Protein AF-A0A263BV05-F1 (afdb_monomer_lite)

Organism: NCBI:txid2670334

Secondary structure (DSSP, 8-state):
--SSHHHHHHHHHHHHHHHHHHHHHHHHHHHHSSPPSTT---TTTHHHHHHHHHHT-SEEEEEEEE-SSSEEEEEEEEEE-SSEEEEEEEEEETTS---TT--HHHHHTTEEEEETTEEE---EE--PPP-BTTTEEEEEEEEEGGGTGGG----SEEEEEEEEESGGG--SEEEEEEEEEPPPPEEEEEEEEEEETTEEEEEEEEEE-SSEEEEEESS-----SEEEEETTEEEEPP----TT-SEEEEE---TTS--EEEETTEEEEE------------

pLDDT: mean 75.14, std 18.58, range [28.98, 95.81]

Radius of gyration: 23.42 Å; chains: 1; bounding box: 95×36×55 Å

Sequence (282 aa):
MTKNKKVKIGISIAIISLIVLSSVFIASAFVLNRPAMSSISFKGYDDGIKLADRNGNYTSLNINKQLNADFSLELNNVYLGIKRIIISYTLTSKGGKIPSDYKNEEISNKCSISIDGKKYDIVDVTLASNVIEGGTLEGALLLDESNYGTDFVLSENSVFNVSFNNLLNINKDIDFEFQVDMPNISKDQINFDFKYKNKKYTIKSIELDSITTTLNFSKAVNIKDMKIVQNNETYDAITVSNKGQHYISFPAVQRGIPFTIYIGNEKLHTSTHERIYAHTFD

Structure (mmCIF, N/CA/C/O backbone):
data_AF-A0A263BV05-F1
#
_entry.id   AF-A0A263BV05-F1
#
loop_
_atom_site.group_PDB
_atom_site.id
_atom_site.type_symbol
_atom_site.label_atom_id
_atom_site.label_alt_id
_atom_site.label_comp_id
_atom_site.label_asym_id
_atom_site.label_entity_id
_atom_site.label_seq_id
_atom_site.pdbx_PDB_ins_code
_atom_site.Cartn_x
_atom_site.Cartn_y
_atom_site.Cartn_z
_atom_site.occupancy
_atom_site.B_iso_or_equiv
_atom_site.auth_seq_id
_atom_site.auth_comp_id
_atom_site.auth_asym_id
_atom_site.auth_atom_id
_atom_site.pdbx_PDB_model_num
ATOM 1 N N . MET A 1 1 ? 69.336 12.719 0.862 1.00 47.28 1 MET A N 1
ATOM 2 C CA . MET A 1 1 ? 68.190 12.288 0.025 1.00 47.28 1 MET A CA 1
ATOM 3 C C . MET A 1 1 ? 66.941 12.088 0.893 1.00 47.28 1 MET A C 1
ATOM 5 O O . MET A 1 1 ? 66.740 10.972 1.327 1.00 47.28 1 MET A O 1
ATOM 9 N N . THR A 1 2 ? 66.103 13.099 1.180 1.00 50.75 2 THR A N 1
ATOM 10 C CA . THR A 1 2 ? 64.823 12.864 1.922 1.00 50.75 2 THR A CA 1
ATOM 11 C C . THR A 1 2 ? 63.791 14.014 1.869 1.00 50.75 2 THR A C 1
ATOM 13 O O . THR A 1 2 ? 62.910 14.075 2.718 1.00 50.75 2 THR A O 1
ATOM 16 N N . LYS A 1 3 ? 63.814 14.930 0.883 1.00 48.59 3 LYS A N 1
ATOM 17 C CA . LYS A 1 3 ? 62.817 16.034 0.822 1.00 48.59 3 LYS A CA 1
ATOM 18 C C . LYS A 1 3 ? 61.672 15.868 -0.194 1.00 48.59 3 LYS A C 1
ATOM 20 O O . LYS A 1 3 ? 60.622 16.461 0.005 1.00 48.59 3 LYS A O 1
ATOM 25 N N . ASN A 1 4 ? 61.778 14.973 -1.183 1.00 50.12 4 ASN A N 1
ATOM 26 C CA . ASN A 1 4 ? 60.759 14.846 -2.247 1.00 50.12 4 ASN A CA 1
ATOM 27 C C . ASN A 1 4 ? 59.640 13.815 -1.993 1.00 50.12 4 ASN A C 1
ATOM 29 O O . ASN A 1 4 ? 58.714 13.713 -2.794 1.00 50.12 4 ASN A O 1
ATOM 33 N N . LYS A 1 5 ? 59.684 13.050 -0.891 1.00 47.41 5 LYS A N 1
ATOM 34 C CA . LYS A 1 5 ? 58.680 12.000 -0.610 1.00 47.41 5 LYS A CA 1
ATOM 35 C C . LYS A 1 5 ? 57.425 12.511 0.116 1.00 47.41 5 LYS A C 1
ATOM 37 O O . LYS A 1 5 ? 56.368 11.916 -0.038 1.00 47.41 5 LYS A O 1
ATOM 42 N N . LYS A 1 6 ? 57.512 13.624 0.860 1.00 45.34 6 LYS A N 1
ATOM 43 C CA . LYS A 1 6 ? 56.378 14.153 1.649 1.00 45.34 6 LYS A CA 1
ATOM 44 C C . LYS A 1 6 ? 55.352 14.934 0.813 1.00 45.34 6 LYS A C 1
ATOM 46 O O . LYS A 1 6 ? 54.170 14.891 1.127 1.00 45.34 6 LYS A O 1
ATOM 51 N N . VAL A 1 7 ? 55.771 15.567 -0.287 1.00 48.16 7 VAL A N 1
ATOM 52 C CA . VAL A 1 7 ? 54.871 16.361 -1.153 1.00 48.16 7 VAL A CA 1
ATOM 53 C C . VAL A 1 7 ? 53.934 15.470 -1.983 1.00 48.16 7 VAL A C 1
ATOM 55 O O . VAL A 1 7 ? 52.764 15.797 -2.151 1.00 48.16 7 VAL A O 1
ATOM 58 N N . LYS A 1 8 ? 54.396 14.293 -2.433 1.00 45.41 8 LYS A N 1
ATOM 59 C CA . LYS A 1 8 ? 53.569 13.363 -3.229 1.00 45.41 8 LYS A CA 1
ATOM 60 C C . LYS A 1 8 ? 52.436 12.699 -2.431 1.00 45.41 8 LYS A C 1
ATOM 62 O O . LYS A 1 8 ? 51.400 12.376 -3.005 1.00 45.41 8 LYS A O 1
ATOM 67 N N . ILE A 1 9 ? 52.608 12.526 -1.119 1.00 52.03 9 ILE A N 1
ATOM 68 C CA . ILE A 1 9 ? 51.592 11.906 -0.252 1.00 52.03 9 ILE A CA 1
ATOM 69 C C . ILE A 1 9 ? 50.479 12.912 0.089 1.00 52.03 9 ILE A C 1
ATOM 71 O O . ILE A 1 9 ? 49.307 12.554 0.039 1.00 52.03 9 ILE A O 1
ATOM 75 N N . GLY A 1 10 ? 50.819 14.185 0.333 1.00 46.34 10 GLY A N 1
ATOM 76 C CA . GLY A 1 10 ? 49.827 15.228 0.638 1.00 46.34 10 GLY A CA 1
ATOM 77 C C . GLY A 1 10 ? 48.859 15.525 -0.515 1.00 46.34 10 GLY A C 1
ATOM 78 O O . GLY A 1 10 ? 47.666 15.690 -0.285 1.00 46.34 10 GLY A O 1
ATOM 79 N N . ILE A 1 11 ? 49.348 15.516 -1.761 1.00 52.75 11 ILE A N 1
ATOM 80 C CA . ILE A 1 11 ? 48.509 15.732 -2.955 1.00 52.75 11 ILE A CA 1
ATOM 81 C C . ILE A 1 11 ? 47.588 14.528 -3.207 1.00 52.75 11 ILE A C 1
ATOM 83 O O . ILE A 1 11 ? 46.429 14.704 -3.570 1.00 52.75 11 ILE A O 1
ATOM 87 N N . SER A 1 12 ? 48.067 13.307 -2.948 1.00 47.59 12 SER A N 1
ATOM 88 C CA . SER A 1 12 ? 47.266 12.089 -3.140 1.00 47.59 12 SER A CA 1
ATOM 89 C C . SER A 1 12 ? 46.096 12.003 -2.152 1.00 47.59 12 SER A C 1
ATOM 91 O O . SER A 1 12 ? 45.003 11.607 -2.539 1.00 47.59 12 SER A O 1
ATOM 93 N N . ILE A 1 13 ? 46.289 12.435 -0.899 1.00 55.56 13 ILE A N 1
ATOM 94 C CA . ILE A 1 13 ? 45.212 12.476 0.104 1.00 55.56 13 ILE A CA 1
ATOM 95 C C . ILE A 1 13 ? 44.173 13.543 -0.262 1.00 55.56 13 ILE A C 1
ATOM 97 O O . ILE A 1 13 ? 42.983 13.265 -0.199 1.00 55.56 13 ILE A O 1
ATOM 101 N N . ALA A 1 14 ? 44.594 14.726 -0.721 1.00 53.00 14 ALA A N 1
ATOM 102 C CA . ALA A 1 14 ? 43.663 15.783 -1.124 1.00 53.00 14 ALA A CA 1
ATOM 103 C C . ALA A 1 14 ? 42.775 15.378 -2.318 1.00 53.00 14 ALA A C 1
ATOM 105 O O . ALA A 1 14 ? 41.587 15.690 -2.327 1.00 53.00 14 ALA A O 1
ATOM 106 N N . ILE A 1 15 ? 43.326 14.644 -3.293 1.00 56.44 15 ILE A N 1
ATOM 107 C CA . ILE A 1 15 ? 42.572 14.152 -4.458 1.00 56.44 15 ILE A CA 1
ATOM 108 C C . ILE A 1 15 ? 41.578 13.057 -4.048 1.00 56.44 15 ILE A C 1
ATOM 110 O O . ILE A 1 15 ? 40.431 13.093 -4.484 1.00 56.44 15 ILE A O 1
ATOM 114 N N . ILE A 1 16 ? 41.969 12.126 -3.169 1.00 55.84 16 ILE A N 1
ATOM 115 C CA . ILE A 1 16 ? 41.055 11.087 -2.665 1.00 55.84 16 ILE A CA 1
ATOM 116 C C . ILE A 1 16 ? 39.914 11.722 -1.860 1.00 55.84 16 ILE A C 1
ATOM 118 O O . ILE A 1 16 ? 38.756 11.379 -2.084 1.00 55.84 16 ILE A O 1
ATOM 122 N N . SER A 1 17 ? 40.202 12.702 -0.999 1.00 46.91 17 SER A N 1
ATOM 123 C CA . SER A 1 17 ? 39.169 13.435 -0.258 1.00 46.91 17 SER A CA 1
ATOM 124 C C . SER A 1 17 ? 38.197 14.165 -1.188 1.00 46.91 17 SER A C 1
ATOM 126 O O . SER A 1 17 ? 36.995 14.138 -0.947 1.00 46.91 17 SER A O 1
ATOM 128 N N . LEU A 1 18 ? 38.687 14.772 -2.276 1.00 45.56 18 LEU A N 1
ATOM 129 C CA . LEU A 1 18 ? 37.842 15.461 -3.256 1.00 45.56 18 LEU A CA 1
ATOM 130 C C . LEU A 1 18 ? 36.946 14.484 -4.043 1.00 45.56 18 LEU A C 1
ATOM 132 O O . LEU A 1 18 ? 35.797 14.809 -4.338 1.00 45.56 18 LEU A O 1
ATOM 136 N N . ILE A 1 19 ? 37.439 13.277 -4.341 1.00 55.31 19 ILE A N 1
ATOM 137 C CA . ILE A 1 19 ? 36.669 12.215 -5.011 1.00 55.31 19 ILE A CA 1
ATOM 138 C C . ILE A 1 19 ? 35.596 11.638 -4.073 1.00 55.31 19 ILE A C 1
ATOM 140 O O . ILE A 1 19 ? 34.468 11.415 -4.501 1.00 55.31 19 ILE A O 1
ATOM 144 N N . VAL A 1 20 ? 35.906 11.456 -2.786 1.00 52.31 20 VAL A N 1
ATOM 145 C CA . VAL A 1 20 ? 34.930 10.975 -1.790 1.00 52.31 20 VAL A CA 1
ATOM 146 C C . VAL A 1 20 ? 33.870 12.039 -1.486 1.00 52.31 20 VAL A C 1
ATOM 148 O O . VAL A 1 20 ? 32.691 11.721 -1.381 1.00 52.31 20 VAL A O 1
ATOM 151 N N . LEU A 1 21 ? 34.245 13.318 -1.398 1.00 43.47 21 LEU A N 1
ATOM 152 C CA . LEU A 1 21 ? 33.268 14.399 -1.238 1.00 43.47 21 LEU A CA 1
ATOM 153 C C . LEU A 1 21 ? 32.369 14.535 -2.474 1.00 43.47 21 LEU A C 1
ATOM 155 O O . LEU A 1 21 ? 31.159 14.676 -2.329 1.00 43.47 21 LEU A O 1
ATOM 159 N N . SER A 1 22 ? 32.918 14.440 -3.687 1.00 46.50 22 SER A N 1
ATOM 160 C CA . SER A 1 22 ? 32.105 14.529 -4.908 1.00 46.50 22 SER A CA 1
ATOM 161 C C . SER A 1 22 ? 31.172 13.330 -5.102 1.00 46.50 22 SER A C 1
ATOM 163 O O . SER A 1 22 ? 30.039 13.535 -5.527 1.00 46.50 22 SER A O 1
ATOM 165 N N . SER A 1 23 ? 31.560 12.108 -4.721 1.00 42.06 23 SER A N 1
ATOM 166 C CA . SER A 1 23 ? 30.653 10.951 -4.768 1.00 42.06 23 SER A CA 1
ATOM 167 C C . SER A 1 23 ? 29.521 11.042 -3.740 1.00 42.06 23 SER A C 1
ATOM 169 O O . SER A 1 23 ? 28.382 10.708 -4.065 1.00 42.06 23 SER A O 1
ATOM 171 N N . VAL A 1 24 ? 29.786 11.585 -2.546 1.00 44.47 24 VAL A N 1
ATOM 172 C CA . VAL A 1 24 ? 28.742 11.880 -1.548 1.00 44.47 24 VAL A CA 1
ATOM 173 C C . VAL A 1 24 ? 27.793 12.968 -2.065 1.00 44.47 24 VAL A C 1
ATOM 175 O O . VAL A 1 24 ? 26.579 12.818 -1.943 1.00 44.47 24 VAL A O 1
ATOM 178 N N . PHE A 1 25 ? 28.297 14.023 -2.713 1.00 39.47 25 PHE A N 1
ATOM 179 C CA . PHE A 1 25 ? 27.452 15.072 -3.303 1.00 39.47 25 PHE A CA 1
ATOM 180 C C . PHE A 1 25 ? 26.628 14.574 -4.499 1.00 39.47 25 PHE A C 1
ATOM 182 O O . PHE A 1 25 ? 25.483 14.989 -4.636 1.00 39.47 25 PHE A O 1
ATOM 189 N N . ILE A 1 26 ? 27.152 13.657 -5.320 1.00 41.59 26 ILE A N 1
ATOM 190 C CA . ILE A 1 26 ? 26.398 13.039 -6.424 1.00 41.59 26 ILE A CA 1
ATOM 191 C C . ILE A 1 26 ? 25.308 12.106 -5.881 1.00 41.59 26 ILE A C 1
ATOM 193 O O . ILE A 1 26 ? 24.176 12.176 -6.349 1.00 41.59 26 ILE A O 1
ATOM 197 N N . ALA A 1 27 ? 25.597 11.299 -4.854 1.00 35.09 27 ALA A N 1
ATOM 198 C CA . ALA A 1 27 ? 24.584 10.481 -4.184 1.00 35.09 27 ALA A CA 1
ATOM 199 C C . ALA A 1 27 ? 23.498 11.352 -3.523 1.00 35.09 27 ALA A C 1
ATOM 201 O O . ALA A 1 27 ? 22.310 11.092 -3.687 1.00 35.09 27 ALA A O 1
ATOM 202 N N .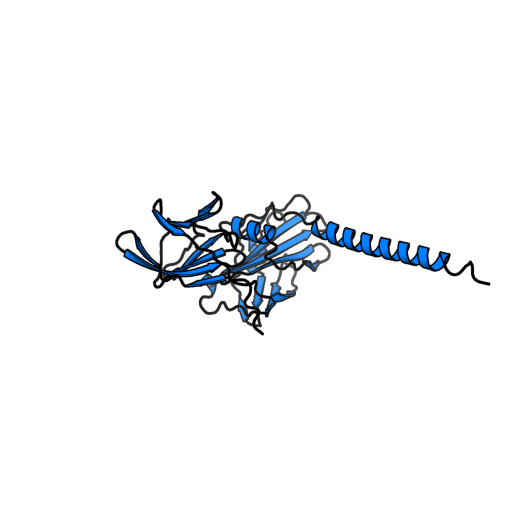 SER A 1 28 ? 23.892 12.443 -2.856 1.00 32.69 28 SER A N 1
ATOM 203 C CA . SER A 1 28 ? 22.965 13.419 -2.258 1.00 32.69 28 SER A CA 1
ATOM 204 C C . SER A 1 28 ? 22.119 14.128 -3.320 1.00 32.69 28 SER A C 1
ATOM 206 O O . SER A 1 28 ? 20.922 14.314 -3.132 1.00 32.69 28 SER A O 1
ATOM 208 N N . ALA A 1 29 ? 22.715 14.497 -4.456 1.00 31.70 29 ALA A N 1
ATOM 209 C CA . ALA A 1 29 ? 22.016 15.135 -5.566 1.00 31.70 29 ALA A CA 1
ATOM 210 C C . ALA A 1 29 ? 21.047 14.176 -6.275 1.00 31.70 29 ALA A C 1
ATOM 212 O O . ALA A 1 29 ? 19.976 14.612 -6.680 1.00 31.70 29 ALA A O 1
ATOM 213 N N . PHE A 1 30 ? 21.357 12.879 -6.365 1.00 34.00 30 PHE A N 1
ATOM 214 C CA . PHE A 1 30 ? 20.410 11.865 -6.852 1.00 34.00 30 PHE A CA 1
ATOM 215 C C . PHE A 1 30 ? 19.248 11.622 -5.882 1.00 34.00 30 PHE A C 1
ATOM 217 O O . PHE A 1 30 ? 18.138 11.333 -6.322 1.00 34.00 30 PHE A O 1
ATOM 224 N N . VAL A 1 31 ? 19.475 11.773 -4.575 1.00 35.19 31 VAL A N 1
ATOM 225 C CA . VAL A 1 31 ? 18.405 11.727 -3.565 1.00 35.19 31 VAL A CA 1
ATOM 226 C C . VAL A 1 31 ? 17.559 13.012 -3.587 1.00 35.19 31 VAL A C 1
ATOM 228 O O . VAL A 1 31 ? 16.353 12.940 -3.370 1.00 35.19 31 VAL A O 1
ATOM 231 N N . LEU A 1 32 ? 18.150 14.173 -3.903 1.00 31.19 32 LEU A N 1
ATOM 232 C CA . LEU A 1 32 ? 17.476 15.484 -3.906 1.00 31.19 32 LEU A CA 1
ATOM 233 C C . LEU A 1 32 ? 16.806 15.875 -5.238 1.00 31.19 32 LEU A C 1
ATOM 235 O O . LEU A 1 32 ? 15.905 16.705 -5.214 1.00 31.19 32 LEU A O 1
ATOM 239 N N . ASN A 1 33 ? 17.197 15.290 -6.377 1.00 29.42 33 ASN A N 1
ATOM 240 C CA . ASN A 1 33 ? 16.571 15.540 -7.690 1.00 29.42 33 ASN A CA 1
ATOM 241 C C . ASN A 1 33 ? 15.498 14.511 -8.068 1.00 29.42 33 ASN A C 1
ATOM 243 O O . ASN A 1 33 ? 15.136 14.395 -9.241 1.00 29.42 33 ASN A O 1
ATOM 247 N N . ARG A 1 34 ? 14.966 13.757 -7.103 1.00 40.53 34 ARG A N 1
ATOM 248 C CA . ARG A 1 34 ? 13.770 12.963 -7.381 1.00 40.53 34 ARG A CA 1
ATOM 249 C C . ARG A 1 34 ? 12.594 13.915 -7.584 1.00 40.53 34 ARG A C 1
ATOM 251 O O . ARG A 1 34 ? 12.426 14.819 -6.760 1.00 40.53 34 ARG A O 1
ATOM 258 N N . PRO A 1 35 ? 11.772 13.741 -8.633 1.00 35.34 35 PRO A N 1
ATOM 259 C CA . PRO A 1 35 ? 10.476 14.392 -8.647 1.00 35.34 35 PRO A CA 1
ATOM 260 C C . PRO A 1 35 ? 9.771 13.979 -7.355 1.00 35.34 35 PRO A C 1
ATOM 262 O O . PRO A 1 35 ? 9.641 12.792 -7.051 1.00 35.34 35 PRO A O 1
ATOM 265 N N . ALA A 1 36 ? 9.397 14.961 -6.536 1.00 37.88 36 ALA A N 1
ATOM 266 C CA . ALA A 1 36 ? 8.467 14.696 -5.457 1.00 37.88 36 ALA A CA 1
ATOM 267 C C . ALA A 1 36 ? 7.246 14.017 -6.089 1.00 37.88 36 ALA A C 1
ATOM 269 O O . ALA A 1 36 ? 6.793 14.458 -7.144 1.00 37.88 36 ALA A O 1
ATOM 270 N N . MET A 1 37 ? 6.703 12.981 -5.448 1.00 43.41 37 MET A N 1
ATOM 271 C CA . MET A 1 37 ? 5.498 12.260 -5.885 1.00 43.41 37 MET A CA 1
ATOM 272 C C . MET A 1 37 ? 4.226 13.144 -5.789 1.00 43.41 37 MET A C 1
ATOM 274 O O . MET A 1 37 ? 3.120 12.667 -5.558 1.00 43.41 37 MET A O 1
ATOM 278 N N . SER A 1 38 ? 4.381 14.467 -5.909 1.00 38.12 38 SER A N 1
ATOM 279 C CA . SER A 1 38 ? 3.405 15.517 -5.621 1.00 38.12 38 SER A CA 1
ATOM 280 C C . SER A 1 38 ? 2.225 15.557 -6.596 1.00 38.12 38 SER A C 1
ATOM 282 O O . SER A 1 38 ? 1.302 16.341 -6.380 1.00 38.12 38 SER A O 1
ATOM 284 N N . SER A 1 39 ? 2.230 14.716 -7.633 1.00 42.78 39 SER A N 1
ATOM 285 C CA . SER A 1 39 ? 1.207 14.607 -8.679 1.00 42.78 39 SER A CA 1
ATOM 286 C C . SER A 1 39 ? 0.300 13.372 -8.552 1.00 42.78 39 SER A C 1
ATOM 288 O O . SER A 1 39 ? -0.743 13.342 -9.208 1.00 42.78 39 SER A O 1
ATOM 290 N N . ILE A 1 40 ? 0.659 12.360 -7.749 1.00 44.94 40 ILE A N 1
ATOM 291 C CA . ILE A 1 40 ? -0.100 11.100 -7.658 1.00 44.94 40 ILE A CA 1
ATOM 292 C C . ILE A 1 40 ? -1.073 11.183 -6.477 1.00 44.94 40 ILE A C 1
ATOM 294 O O . ILE A 1 40 ? -0.647 11.355 -5.337 1.00 44.94 40 ILE A O 1
ATOM 298 N N . SER A 1 41 ? -2.379 11.085 -6.761 1.00 44.03 41 SER A N 1
ATOM 299 C CA . SER A 1 41 ? -3.431 11.007 -5.741 1.00 44.03 41 SER A CA 1
ATOM 300 C C . SER A 1 41 ? -3.973 9.584 -5.633 1.00 44.03 41 SER A C 1
ATOM 302 O O . SER A 1 41 ? -4.655 9.099 -6.526 1.00 44.03 41 SER A O 1
ATOM 304 N N . PHE A 1 42 ? -3.703 8.917 -4.525 1.00 54.19 42 PHE A N 1
ATOM 305 C CA . PHE A 1 42 ? -4.252 7.643 -4.112 1.00 54.19 42 PHE A CA 1
ATOM 306 C C . PHE A 1 42 ? -5.508 7.893 -3.286 1.00 54.19 42 PHE A C 1
ATOM 308 O O . PHE A 1 42 ? -5.432 8.233 -2.101 1.00 54.19 42 PHE A O 1
ATOM 315 N N . LYS A 1 43 ? -6.688 7.705 -3.883 1.00 53.22 43 LYS A N 1
ATOM 316 C CA . LYS A 1 43 ? -7.962 7.965 -3.199 1.00 53.22 43 LYS A CA 1
ATOM 317 C C . LYS A 1 43 ? -8.065 7.149 -1.902 1.00 53.22 43 LYS A C 1
ATOM 319 O O . LYS A 1 43 ? -8.338 5.954 -1.924 1.00 53.22 43 LYS A O 1
ATOM 324 N N . GLY A 1 44 ? -7.863 7.825 -0.771 1.00 61.84 44 GLY A N 1
ATOM 325 C CA . GLY A 1 44 ? -7.861 7.245 0.573 1.00 61.84 44 GLY A CA 1
ATOM 326 C C . GLY A 1 44 ? -6.492 6.805 1.114 1.00 61.84 44 GLY A C 1
ATOM 327 O O . GLY A 1 44 ? -6.394 6.595 2.314 1.00 61.84 44 GLY A O 1
ATOM 328 N N . TYR A 1 45 ? -5.436 6.715 0.299 1.00 69.06 45 TYR A N 1
ATOM 329 C CA . TYR A 1 45 ? -4.092 6.275 0.733 1.00 69.06 45 TYR A CA 1
ATOM 330 C C . TYR A 1 45 ? -3.011 7.352 0.602 1.00 69.06 45 TYR A C 1
ATOM 332 O O . TYR A 1 45 ? -1.886 7.141 1.050 1.00 69.06 45 TYR A O 1
ATOM 340 N N . ASP A 1 46 ? -3.357 8.506 0.030 1.00 74.12 46 ASP A N 1
ATOM 341 C CA . ASP A 1 46 ? -2.456 9.636 -0.200 1.00 74.12 46 ASP A CA 1
ATOM 342 C C . ASP A 1 46 ? -1.647 10.021 1.024 1.00 74.12 46 ASP A C 1
ATOM 344 O O . ASP A 1 46 ? -0.426 10.152 0.970 1.00 74.12 46 ASP A O 1
ATOM 348 N N . ASP A 1 47 ? -2.336 10.182 2.145 1.00 74.62 47 ASP A N 1
ATOM 349 C CA . ASP A 1 47 ? -1.701 10.626 3.377 1.00 74.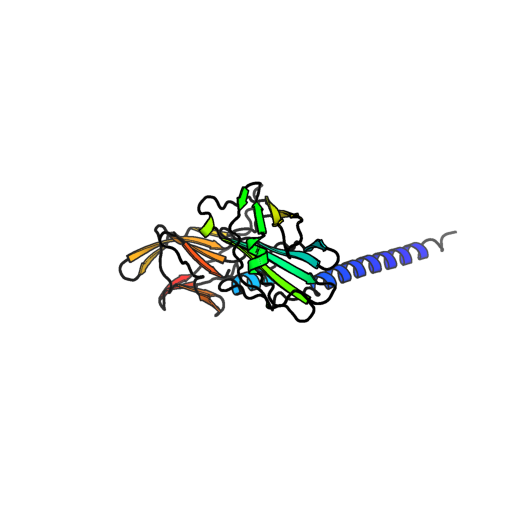62 47 ASP A CA 1
ATOM 350 C C . ASP A 1 47 ? -0.769 9.546 3.935 1.00 74.62 47 ASP A C 1
ATOM 352 O O . ASP A 1 47 ? 0.293 9.866 4.468 1.00 74.62 47 ASP A O 1
ATOM 356 N N . GLY A 1 48 ? -1.114 8.271 3.724 1.00 76.19 48 GLY A N 1
ATOM 357 C CA . GLY A 1 48 ? -0.284 7.129 4.090 1.00 76.19 48 GLY A CA 1
ATOM 358 C C . GLY A 1 48 ? 1.011 7.071 3.283 1.00 76.19 48 GLY A C 1
ATOM 359 O O . GLY A 1 48 ? 2.082 6.914 3.861 1.00 76.19 48 GLY A O 1
ATOM 360 N N . ILE A 1 49 ? 0.941 7.279 1.968 1.00 78.50 49 ILE A N 1
ATOM 361 C CA . ILE A 1 49 ? 2.117 7.273 1.083 1.00 78.50 49 ILE A CA 1
ATOM 362 C C . ILE A 1 49 ? 2.978 8.509 1.301 1.00 78.50 49 ILE A C 1
ATOM 364 O O . ILE A 1 49 ? 4.184 8.380 1.477 1.00 78.50 49 ILE A O 1
ATOM 368 N N . LYS A 1 50 ? 2.378 9.698 1.415 1.00 79.62 50 LYS A N 1
ATOM 369 C CA . LYS A 1 50 ? 3.113 10.922 1.774 1.00 79.62 50 LYS A CA 1
ATOM 370 C C . LYS A 1 50 ? 3.819 10.775 3.115 1.00 79.62 50 LYS A C 1
ATOM 372 O O . LYS A 1 50 ? 4.902 11.319 3.316 1.00 79.62 50 LYS A O 1
ATOM 377 N N . LEU A 1 51 ? 3.201 10.092 4.076 1.00 76.81 51 LEU A N 1
ATOM 378 C CA . LEU A 1 51 ? 3.845 9.804 5.349 1.00 76.81 51 LEU A CA 1
ATOM 379 C C . LEU A 1 51 ? 4.965 8.766 5.197 1.00 76.81 51 LEU A C 1
ATOM 381 O O . LEU A 1 51 ? 6.027 8.954 5.790 1.00 76.81 51 LEU A O 1
ATOM 385 N N . ALA A 1 52 ? 4.759 7.713 4.404 1.00 81.06 52 ALA A N 1
ATOM 386 C CA . ALA A 1 52 ? 5.791 6.732 4.091 1.00 81.06 52 ALA A CA 1
ATOM 387 C C . ALA A 1 52 ? 7.011 7.400 3.442 1.00 81.06 52 ALA A C 1
ATOM 389 O O . ALA A 1 52 ? 8.130 7.195 3.906 1.00 81.06 52 ALA A O 1
ATOM 390 N N . ASP A 1 53 ? 6.792 8.270 2.456 1.00 81.25 53 ASP A N 1
ATOM 391 C CA . ASP A 1 53 ? 7.828 9.054 1.780 1.00 81.25 53 ASP A CA 1
ATOM 392 C C . ASP A 1 53 ? 8.587 9.954 2.756 1.00 81.25 53 ASP A C 1
ATOM 394 O O . ASP A 1 53 ? 9.816 9.902 2.815 1.00 81.25 53 ASP A O 1
ATOM 398 N N . ARG A 1 54 ? 7.865 10.741 3.571 1.00 79.06 54 ARG A N 1
ATOM 399 C CA . ARG A 1 54 ? 8.465 11.633 4.582 1.00 79.06 54 ARG A CA 1
ATOM 400 C C . ARG A 1 54 ? 9.339 10.883 5.585 1.00 79.06 54 ARG A C 1
ATOM 402 O O . ARG A 1 54 ? 10.327 11.440 6.056 1.00 79.06 54 ARG A O 1
ATOM 409 N N . ASN A 1 55 ? 8.970 9.649 5.915 1.00 74.31 55 ASN A N 1
ATOM 410 C CA . ASN A 1 55 ? 9.676 8.829 6.897 1.00 74.31 55 ASN A CA 1
ATOM 411 C C . ASN A 1 55 ? 10.706 7.874 6.276 1.00 74.31 55 ASN A C 1
ATOM 413 O O . ASN A 1 55 ? 11.399 7.190 7.022 1.00 74.31 55 ASN A O 1
ATOM 417 N N . GLY A 1 56 ? 10.805 7.797 4.944 1.00 77.88 56 GLY A N 1
ATOM 418 C CA . GLY A 1 56 ? 11.651 6.811 4.265 1.00 77.88 56 GLY A CA 1
ATOM 419 C C . GLY A 1 56 ? 11.180 5.360 4.434 1.00 77.88 56 GLY A C 1
ATOM 420 O O . GLY A 1 56 ? 11.982 4.441 4.315 1.00 77.88 56 GLY A O 1
ATOM 421 N N . ASN A 1 57 ? 9.893 5.136 4.718 1.00 81.69 57 ASN A N 1
ATOM 422 C CA . ASN A 1 57 ? 9.299 3.811 4.935 1.00 81.69 57 ASN A CA 1
ATOM 423 C C . ASN A 1 57 ? 8.818 3.175 3.618 1.00 81.69 57 ASN A C 1
ATOM 425 O O . ASN A 1 57 ? 7.664 2.762 3.491 1.00 81.69 57 ASN A O 1
ATOM 429 N N . TYR A 1 58 ? 9.699 3.119 2.627 1.00 86.38 58 TYR A N 1
ATOM 430 C CA . TYR A 1 58 ? 9.458 2.513 1.320 1.00 86.38 58 TYR A CA 1
ATOM 431 C C . TYR A 1 58 ? 10.767 1.945 0.773 1.00 86.38 58 TYR A C 1
ATOM 433 O O . TYR A 1 58 ? 11.851 2.366 1.182 1.00 86.38 58 TYR A O 1
ATOM 441 N N . THR A 1 59 ? 10.674 1.034 -0.190 1.00 89.25 59 THR A N 1
ATOM 442 C CA . THR A 1 59 ? 11.854 0.523 -0.893 1.00 89.25 59 THR A CA 1
ATOM 443 C C . THR A 1 59 ? 11.931 1.160 -2.268 1.00 89.25 59 THR A C 1
ATOM 445 O O . THR A 1 59 ? 10.988 1.098 -3.055 1.00 89.25 59 THR A O 1
ATOM 448 N N . SER A 1 60 ? 13.058 1.804 -2.558 1.00 90.75 60 SER A N 1
ATOM 449 C CA . SER A 1 60 ? 13.307 2.391 -3.870 1.00 90.75 60 SER A CA 1
ATOM 450 C C . SER A 1 60 ? 13.844 1.329 -4.824 1.00 90.75 60 SER A C 1
ATOM 452 O O . SER A 1 60 ? 14.853 0.693 -4.532 1.00 90.75 60 SER A O 1
ATOM 454 N N . LEU A 1 61 ? 13.173 1.158 -5.959 1.00 91.88 61 LEU A N 1
ATOM 455 C CA . LEU A 1 61 ? 13.491 0.166 -6.981 1.00 91.88 61 LEU A CA 1
ATOM 456 C C . LEU A 1 61 ? 14.371 0.780 -8.081 1.00 91.88 61 LEU A C 1
ATOM 458 O O . LEU A 1 61 ? 15.480 0.307 -8.312 1.00 91.88 61 LEU A O 1
ATOM 462 N N . ASN A 1 62 ? 13.906 1.860 -8.722 1.00 89.81 62 ASN A N 1
ATOM 463 C CA . ASN A 1 62 ? 14.531 2.507 -9.893 1.00 89.81 62 ASN A CA 1
ATOM 464 C C . ASN A 1 62 ? 14.930 1.502 -10.993 1.00 89.81 62 ASN A C 1
ATOM 466 O O . ASN A 1 62 ? 16.025 1.559 -11.563 1.00 89.81 62 ASN A O 1
ATOM 470 N N . ILE A 1 63 ? 14.062 0.523 -11.255 1.00 94.00 63 ILE A N 1
ATOM 471 C CA . ILE A 1 63 ? 14.315 -0.520 -12.251 1.00 94.00 63 ILE A CA 1
ATOM 472 C C . ILE A 1 63 ? 13.640 -0.087 -13.541 1.00 94.00 63 ILE A C 1
ATOM 474 O O . ILE A 1 63 ? 12.416 -0.046 -13.615 1.00 94.00 63 ILE A O 1
ATOM 478 N N . ASN A 1 64 ? 14.435 0.210 -14.565 1.00 94.25 64 ASN A N 1
ATOM 479 C CA . ASN A 1 64 ? 13.951 0.665 -15.864 1.00 94.25 64 ASN A CA 1
ATOM 480 C C . ASN A 1 64 ? 14.086 -0.437 -16.926 1.00 94.25 64 ASN A C 1
ATOM 482 O O . ASN A 1 64 ? 15.144 -1.058 -17.078 1.00 94.25 64 ASN A O 1
ATOM 486 N N . LYS A 1 65 ? 13.019 -0.661 -17.694 1.00 93.69 65 LYS A N 1
ATOM 487 C CA . LYS A 1 65 ? 12.994 -1.545 -18.860 1.00 93.69 65 LYS A CA 1
ATOM 488 C C . LYS A 1 65 ? 12.534 -0.775 -20.092 1.00 93.69 65 LYS A C 1
ATOM 490 O O . LYS A 1 65 ? 11.469 -0.161 -20.125 1.00 93.69 65 LYS A O 1
ATOM 495 N N . GLN A 1 66 ? 13.317 -0.882 -21.161 1.00 90.62 66 GLN A N 1
ATOM 496 C CA . GLN A 1 66 ? 12.910 -0.393 -22.473 1.00 90.62 66 GLN A CA 1
ATOM 497 C C . GLN A 1 66 ? 11.844 -1.333 -23.070 1.00 90.62 66 GLN A C 1
ATOM 499 O O . GLN A 1 66 ? 12.097 -2.530 -23.248 1.00 90.62 66 GLN A O 1
ATOM 504 N N . LEU A 1 67 ? 10.672 -0.787 -23.402 1.00 87.81 67 LEU A N 1
ATOM 505 C CA . LEU A 1 67 ? 9.561 -1.530 -24.007 1.00 87.81 67 LEU A CA 1
ATOM 506 C C . LEU A 1 67 ? 9.796 -1.722 -25.515 1.00 87.81 67 LEU A C 1
ATOM 508 O O . LEU A 1 67 ? 9.772 -2.845 -26.017 1.00 87.81 67 LEU A O 1
ATOM 512 N N . ASN A 1 68 ? 10.088 -0.627 -26.224 1.00 86.31 68 ASN A N 1
ATOM 513 C CA . ASN A 1 68 ? 10.467 -0.579 -27.644 1.00 86.31 68 ASN A CA 1
ATOM 514 C C . ASN A 1 68 ? 11.377 0.641 -27.908 1.00 86.31 68 ASN A C 1
ATOM 516 O O . ASN A 1 68 ? 11.902 1.204 -26.960 1.00 86.31 68 ASN A O 1
ATOM 520 N N . ALA A 1 69 ? 11.593 1.077 -29.153 1.00 85.88 69 ALA A N 1
ATOM 521 C CA . ALA A 1 69 ? 12.447 2.242 -29.432 1.00 85.88 69 ALA A CA 1
ATOM 522 C C . ALA A 1 69 ? 11.981 3.541 -28.736 1.00 85.88 69 ALA A C 1
ATOM 524 O O . ALA A 1 69 ? 12.817 4.361 -28.348 1.00 85.88 69 ALA A O 1
ATOM 525 N N . ASP A 1 70 ? 10.674 3.681 -28.516 1.00 86.75 70 ASP A N 1
ATOM 526 C CA . ASP A 1 70 ? 10.027 4.934 -28.129 1.00 86.75 70 ASP A CA 1
ATOM 527 C C . ASP A 1 70 ? 9.620 4.975 -26.657 1.00 86.75 70 ASP A C 1
ATOM 529 O O . ASP A 1 70 ? 9.595 6.054 -26.072 1.00 86.75 70 ASP A O 1
ATOM 533 N N . PHE A 1 71 ? 9.350 3.826 -26.034 1.00 88.62 71 PHE A N 1
ATOM 534 C CA . PHE A 1 71 ? 8.804 3.763 -24.679 1.00 88.62 71 PHE A CA 1
ATOM 535 C C . PHE A 1 71 ? 9.697 3.005 -23.700 1.00 88.62 71 PHE A C 1
ATOM 537 O O . PHE A 1 71 ? 10.254 1.951 -24.024 1.00 88.62 71 PHE A O 1
ATOM 544 N N . SER A 1 72 ? 9.778 3.512 -22.475 1.00 91.75 72 SER A N 1
ATOM 545 C CA . SER A 1 72 ? 10.403 2.847 -21.330 1.00 91.75 72 SER A CA 1
ATOM 546 C C . SER A 1 72 ? 9.475 2.870 -20.124 1.00 91.75 72 SER A C 1
ATOM 548 O O . SER A 1 72 ? 8.787 3.866 -19.908 1.00 91.75 72 SER A O 1
ATOM 550 N N . LEU A 1 73 ? 9.485 1.798 -19.340 1.00 91.81 73 LEU A N 1
ATOM 551 C CA . LEU A 1 73 ? 8.746 1.685 -18.090 1.00 91.81 73 LEU A CA 1
ATOM 552 C C . LEU A 1 73 ? 9.735 1.526 -16.938 1.00 91.81 73 LEU A C 1
ATOM 554 O O . LEU A 1 73 ? 10.600 0.649 -16.972 1.00 91.81 73 LEU A O 1
ATOM 558 N N . GLU A 1 74 ? 9.582 2.361 -15.925 1.00 93.19 74 GLU A N 1
ATOM 559 C CA . GLU A 1 74 ? 10.361 2.330 -14.698 1.00 93.19 74 GLU A CA 1
ATOM 560 C C . GLU A 1 74 ? 9.457 1.989 -13.519 1.00 93.19 74 GLU A C 1
ATOM 562 O O . GLU A 1 74 ? 8.403 2.599 -13.360 1.00 93.19 74 GLU A O 1
ATOM 567 N N . LEU A 1 75 ? 9.863 1.024 -12.694 1.00 93.44 75 LEU A N 1
ATOM 568 C CA . LEU A 1 75 ? 9.297 0.842 -11.359 1.00 93.44 75 LEU A CA 1
ATOM 569 C C . LEU A 1 75 ? 10.118 1.682 -10.381 1.00 93.44 75 LEU A C 1
ATOM 571 O O . LEU A 1 75 ? 11.331 1.488 -10.261 1.00 93.44 75 LEU A O 1
ATOM 575 N N . ASN A 1 76 ? 9.459 2.612 -9.692 1.00 90.56 76 ASN A N 1
ATOM 576 C CA . ASN A 1 76 ? 10.129 3.641 -8.898 1.00 90.56 76 ASN A CA 1
ATOM 577 C C . ASN A 1 76 ? 10.282 3.204 -7.441 1.00 90.56 76 ASN A C 1
ATOM 579 O O . ASN A 1 76 ? 11.401 3.039 -6.956 1.00 90.56 76 ASN A O 1
ATOM 583 N N . ASN A 1 77 ? 9.159 2.998 -6.751 1.00 90.06 77 ASN A N 1
ATOM 584 C CA . ASN A 1 77 ? 9.110 2.658 -5.333 1.00 90.06 77 ASN A CA 1
ATOM 585 C C . ASN A 1 77 ? 8.090 1.549 -5.084 1.00 90.06 77 ASN A C 1
ATOM 587 O O . ASN A 1 77 ? 7.094 1.427 -5.797 1.00 90.06 77 ASN A O 1
ATOM 591 N N . VAL A 1 78 ? 8.303 0.798 -4.011 1.00 91.00 78 VAL A N 1
ATOM 592 C CA . VAL A 1 78 ? 7.314 -0.115 -3.447 1.00 91.00 78 VAL A CA 1
ATOM 593 C C . VAL A 1 78 ? 7.051 0.233 -1.987 1.00 91.00 78 VAL A C 1
ATOM 595 O O . VAL A 1 78 ? 7.970 0.426 -1.187 1.00 91.00 78 VAL A O 1
ATOM 598 N N . TYR A 1 79 ? 5.769 0.310 -1.654 1.00 88.75 79 TYR A N 1
ATOM 599 C CA . TYR A 1 79 ? 5.252 0.554 -0.321 1.00 88.75 79 TYR A CA 1
ATOM 600 C C . TYR A 1 79 ? 4.545 -0.711 0.151 1.00 88.75 79 TYR A C 1
ATOM 602 O O . TYR A 1 79 ? 3.552 -1.142 -0.440 1.00 88.75 79 TYR A O 1
ATOM 610 N N . LEU A 1 80 ? 5.072 -1.310 1.214 1.00 87.19 80 LEU A N 1
ATOM 611 C CA . LEU A 1 80 ? 4.549 -2.549 1.774 1.00 87.19 80 LEU A CA 1
ATOM 612 C C . LEU A 1 80 ? 3.700 -2.263 3.015 1.00 87.19 80 LEU A C 1
ATOM 614 O O . LEU A 1 80 ? 4.146 -1.611 3.961 1.00 87.19 80 LEU A O 1
ATOM 618 N N . GLY A 1 81 ? 2.483 -2.791 3.013 1.00 83.19 81 GLY A N 1
ATOM 619 C CA . GLY A 1 81 ? 1.611 -2.910 4.172 1.00 83.19 81 GLY A CA 1
ATOM 620 C C . GLY A 1 81 ? 1.180 -4.360 4.383 1.00 83.19 81 GLY A C 1
ATOM 621 O O . GLY A 1 81 ? 1.366 -5.213 3.519 1.00 83.19 81 GLY A O 1
ATOM 622 N N . ILE A 1 82 ? 0.569 -4.654 5.532 1.00 79.69 82 ILE A N 1
ATOM 623 C CA . ILE A 1 82 ? 0.148 -6.029 5.877 1.00 79.69 82 ILE A CA 1
ATOM 624 C C . ILE A 1 82 ? -0.906 -6.540 4.900 1.00 79.69 82 ILE A C 1
ATOM 626 O O . ILE A 1 82 ? -0.931 -7.712 4.545 1.00 79.69 82 ILE A O 1
ATOM 630 N N . LYS A 1 83 ? -1.817 -5.649 4.515 1.00 81.44 83 LYS A N 1
ATOM 631 C CA . LYS A 1 83 ? -2.996 -5.983 3.712 1.00 81.44 83 LYS A CA 1
ATOM 632 C C . LYS A 1 83 ? -2.931 -5.398 2.315 1.00 81.44 83 LYS A C 1
ATOM 634 O O . LYS A 1 83 ? -3.901 -5.503 1.576 1.00 81.44 83 LYS A O 1
ATOM 639 N N . ARG A 1 84 ? -1.861 -4.669 1.994 1.00 83.94 84 ARG A N 1
ATOM 640 C CA . ARG A 1 84 ? -1.777 -3.863 0.780 1.00 83.94 84 ARG A CA 1
ATOM 641 C C . ARG A 1 84 ? -0.342 -3.700 0.332 1.00 83.94 84 ARG A C 1
ATOM 643 O O . ARG A 1 84 ? 0.543 -3.516 1.158 1.00 83.94 84 ARG A O 1
ATOM 650 N N . ILE A 1 85 ? -0.136 -3.699 -0.973 1.00 87.69 85 ILE A N 1
ATOM 651 C CA . ILE A 1 85 ? 1.151 -3.404 -1.597 1.00 87.69 85 ILE A CA 1
ATOM 652 C C . ILE A 1 85 ? 0.902 -2.376 -2.680 1.00 87.69 85 ILE A C 1
ATOM 654 O O . ILE A 1 85 ? -0.029 -2.528 -3.469 1.00 87.69 85 ILE A O 1
ATOM 658 N N . ILE A 1 86 ? 1.733 -1.342 -2.715 1.00 87.88 86 ILE A N 1
ATOM 659 C CA . ILE A 1 86 ? 1.641 -0.282 -3.711 1.00 87.88 86 ILE A CA 1
ATOM 660 C C . ILE A 1 86 ? 2.978 -0.188 -4.431 1.00 87.88 86 ILE A C 1
ATOM 662 O O . ILE A 1 86 ? 4.004 -0.005 -3.784 1.00 87.88 86 ILE A O 1
ATOM 666 N N . ILE A 1 87 ? 2.978 -0.304 -5.757 1.00 90.00 87 ILE A N 1
ATOM 667 C CA . ILE A 1 87 ? 4.181 -0.179 -6.590 1.00 90.00 87 ILE A CA 1
ATOM 668 C C . ILE A 1 87 ? 3.984 1.010 -7.519 1.00 90.00 87 ILE A C 1
ATOM 670 O O . ILE A 1 87 ? 3.107 0.974 -8.381 1.00 90.00 87 ILE A O 1
ATOM 674 N N . SER A 1 88 ? 4.779 2.063 -7.351 1.00 87.81 88 SER A N 1
ATOM 675 C CA . SER A 1 88 ? 4.737 3.219 -8.242 1.00 87.81 88 SER A CA 1
ATOM 676 C C . SER A 1 88 ? 5.576 2.982 -9.493 1.00 87.81 88 SER A C 1
ATOM 678 O O . SER A 1 88 ? 6.611 2.310 -9.457 1.00 87.81 88 SER A O 1
ATOM 680 N N . TYR A 1 89 ? 5.139 3.558 -10.607 1.00 88.25 89 TYR A N 1
ATOM 681 C CA . TYR A 1 89 ? 5.812 3.433 -11.891 1.00 88.25 89 TYR A CA 1
ATOM 682 C C . TYR A 1 89 ? 5.774 4.733 -12.693 1.00 88.25 89 TYR A C 1
ATOM 684 O O . TYR A 1 89 ? 4.902 5.581 -12.493 1.00 88.25 89 TYR A O 1
ATOM 692 N N . THR A 1 90 ? 6.703 4.843 -13.640 1.00 88.12 90 THR A N 1
ATOM 693 C CA . THR A 1 90 ? 6.758 5.907 -14.642 1.00 88.12 90 THR A CA 1
ATOM 694 C C . THR A 1 90 ? 6.901 5.291 -16.026 1.00 88.12 90 THR A C 1
ATOM 696 O O . THR A 1 90 ? 7.860 4.577 -16.315 1.00 88.12 90 THR A O 1
ATOM 699 N N . LEU A 1 91 ? 5.949 5.577 -16.908 1.00 88.12 91 LEU A N 1
ATOM 700 C CA . LEU A 1 91 ? 6.034 5.286 -18.333 1.00 88.12 91 LEU A CA 1
ATOM 701 C C . LEU A 1 91 ? 6.499 6.551 -19.061 1.00 88.12 91 LEU A C 1
ATOM 703 O O . LEU A 1 91 ? 5.870 7.599 -18.949 1.00 88.12 91 LEU A O 1
ATOM 707 N N . THR A 1 92 ? 7.568 6.444 -19.843 1.00 87.81 92 THR A N 1
ATOM 708 C CA . THR A 1 92 ? 8.182 7.573 -20.555 1.00 87.81 92 THR A CA 1
ATOM 709 C C . THR A 1 92 ? 8.194 7.322 -22.057 1.00 87.81 92 THR A C 1
ATOM 711 O O . THR A 1 92 ? 8.610 6.254 -22.507 1.00 87.81 92 THR A O 1
ATOM 714 N N . SER A 1 93 ? 7.788 8.326 -22.836 1.00 87.06 93 SER A N 1
ATOM 715 C CA . SER A 1 93 ? 7.856 8.365 -24.300 1.00 87.06 93 SER A CA 1
ATOM 716 C C . SER A 1 93 ? 9.002 9.268 -24.775 1.00 87.06 93 SER A C 1
ATOM 718 O O . SER A 1 93 ? 8.918 10.491 -24.661 1.00 87.06 93 SER A O 1
ATOM 720 N N . LYS A 1 94 ? 10.017 8.706 -25.438 1.00 77.12 94 LYS A N 1
ATOM 721 C CA . LYS A 1 94 ? 11.136 9.450 -26.054 1.00 77.12 94 LYS A CA 1
ATOM 722 C C . LYS A 1 94 ? 10.701 10.390 -27.184 1.00 77.12 94 LYS A C 1
ATOM 724 O O . LYS A 1 94 ? 11.362 11.395 -27.421 1.00 77.12 94 LYS A O 1
ATOM 729 N N . GLY A 1 95 ? 9.586 10.093 -27.856 1.00 69.81 95 GLY A N 1
ATOM 730 C CA . GLY A 1 95 ? 8.991 10.928 -28.911 1.00 69.81 95 GLY A CA 1
ATOM 731 C C . GLY A 1 95 ? 7.980 11.971 -28.412 1.00 69.81 95 GLY A C 1
ATOM 732 O O . GLY A 1 95 ? 7.296 12.593 -29.222 1.00 69.81 95 GLY A O 1
ATOM 733 N N . GLY A 1 96 ? 7.843 12.138 -27.090 1.00 61.50 96 GLY A N 1
ATOM 734 C CA . GLY A 1 96 ? 7.003 13.169 -26.472 1.00 61.50 96 GLY A CA 1
ATOM 735 C C . GLY A 1 96 ? 5.484 12.962 -26.534 1.00 61.50 96 GLY A C 1
ATOM 736 O O . GLY A 1 96 ? 4.753 13.873 -26.149 1.00 61.50 96 GLY A O 1
ATOM 737 N N . LYS A 1 97 ? 4.971 11.810 -26.994 1.00 68.12 97 LYS A N 1
ATOM 738 C CA . LYS A 1 97 ? 3.525 11.530 -26.991 1.00 68.12 97 LYS A CA 1
ATOM 739 C C . LYS A 1 97 ? 3.218 10.105 -26.543 1.00 68.12 97 LYS A C 1
ATOM 741 O O . LYS A 1 97 ? 3.287 9.162 -27.324 1.00 68.12 97 LYS A O 1
ATOM 746 N N . ILE A 1 98 ? 2.798 9.984 -25.289 1.00 71.75 98 ILE A N 1
ATOM 747 C CA . ILE A 1 98 ? 1.922 8.889 -24.867 1.00 71.75 98 ILE A CA 1
ATOM 748 C C . ILE A 1 98 ? 0.544 9.181 -25.487 1.00 71.75 98 ILE A C 1
ATOM 750 O O . ILE A 1 98 ? 0.129 10.346 -25.454 1.00 71.75 98 ILE A O 1
ATOM 754 N N . PRO A 1 99 ? -0.142 8.198 -26.105 1.00 69.00 99 PRO A N 1
ATOM 755 C CA . PRO A 1 99 ? -1.472 8.426 -26.663 1.00 69.00 99 PRO A CA 1
ATOM 756 C C . PRO A 1 99 ? -2.390 9.041 -25.600 1.00 69.00 99 PRO A C 1
ATOM 758 O O . PRO A 1 99 ? -2.410 8.585 -24.461 1.00 69.00 99 PRO A O 1
ATOM 761 N N . SER A 1 100 ? -3.114 10.109 -25.939 1.00 64.94 100 SER A N 1
ATOM 762 C CA . SER A 1 100 ? -3.939 10.858 -24.974 1.00 64.94 100 SER A CA 1
ATOM 763 C C . SER A 1 100 ? -5.113 10.048 -24.419 1.00 64.94 100 SER A C 1
ATOM 765 O O . SER A 1 100 ? -5.713 10.419 -23.415 1.00 64.94 100 SER A O 1
ATOM 767 N N . ASP A 1 101 ? -5.472 8.977 -25.116 1.00 63.50 101 ASP A N 1
ATOM 768 C CA . ASP A 1 101 ? -6.458 7.976 -24.732 1.00 63.50 101 ASP A CA 1
ATOM 769 C C . ASP A 1 101 ? -5.864 6.836 -23.895 1.00 63.50 101 ASP A C 1
ATOM 771 O O . ASP A 1 101 ? -6.635 6.084 -23.302 1.00 63.50 101 ASP A O 1
ATOM 775 N N . TYR A 1 102 ? -4.534 6.728 -23.797 1.00 70.88 102 TYR A N 1
ATOM 776 C CA . TYR A 1 102 ? -3.876 5.715 -22.981 1.00 70.88 102 TYR A CA 1
ATOM 777 C C . TYR A 1 102 ? -4.066 6.026 -21.498 1.00 70.88 102 TYR A C 1
ATOM 779 O O . TYR A 1 102 ? -3.682 7.094 -21.013 1.00 70.88 102 TYR A O 1
ATOM 787 N N . LYS A 1 103 ? -4.659 5.081 -20.768 1.00 71.94 103 LYS A N 1
ATOM 788 C CA . LYS A 1 103 ? -4.991 5.250 -19.351 1.00 71.94 103 LYS A CA 1
ATOM 789 C C . LYS A 1 103 ? -4.204 4.286 -18.475 1.00 71.94 103 LYS A C 1
ATOM 791 O O . LYS A 1 103 ? -3.775 3.227 -18.928 1.00 71.94 103 LYS A O 1
ATOM 796 N N . ASN A 1 104 ? -4.046 4.624 -17.197 1.00 72.06 104 ASN A N 1
ATOM 797 C CA . ASN A 1 104 ? -3.353 3.746 -16.248 1.00 72.06 104 ASN A CA 1
ATOM 798 C C . ASN A 1 104 ? -4.077 2.403 -16.076 1.00 72.06 104 ASN A C 1
ATOM 800 O O . ASN A 1 104 ? -3.428 1.394 -15.821 1.00 72.06 104 ASN A O 1
ATOM 804 N N . GLU A 1 105 ? -5.398 2.368 -16.259 1.00 72.88 105 GLU A N 1
ATOM 805 C CA . GLU A 1 105 ? -6.192 1.139 -16.222 1.00 72.88 105 GLU A CA 1
ATOM 806 C C . GLU A 1 105 ? -5.756 0.138 -17.301 1.00 72.88 105 GLU A C 1
ATOM 808 O O . GLU A 1 105 ? -5.856 -1.068 -17.101 1.00 72.88 105 GLU A O 1
ATOM 813 N N . GLU A 1 106 ? -5.216 0.596 -18.435 1.00 77.19 106 GLU A N 1
ATOM 814 C CA . GLU A 1 106 ? -4.641 -0.321 -19.425 1.00 77.19 106 GLU A CA 1
ATOM 815 C C . GLU A 1 106 ? -3.342 -0.967 -18.939 1.00 77.19 106 GLU A C 1
ATOM 817 O O . GLU A 1 106 ? -3.046 -2.096 -19.327 1.00 77.19 106 GLU A O 1
ATOM 822 N N . ILE A 1 107 ? -2.579 -0.274 -18.087 1.00 81.31 107 ILE A N 1
ATOM 823 C CA . ILE A 1 107 ? -1.339 -0.792 -17.504 1.00 81.31 107 ILE A CA 1
ATOM 824 C C . ILE A 1 107 ? -1.658 -1.881 -16.477 1.00 81.31 107 ILE A C 1
ATOM 826 O O . ILE A 1 107 ? -1.069 -2.957 -16.549 1.00 81.31 107 ILE A O 1
ATOM 830 N N . SER A 1 108 ? -2.606 -1.656 -15.562 1.00 79.69 108 SER A N 1
ATOM 831 C CA . SER A 1 108 ? -2.966 -2.669 -14.557 1.00 79.69 108 SER A CA 1
ATOM 832 C C . SER A 1 108 ? -3.624 -3.904 -15.151 1.00 79.69 108 SER A C 1
ATOM 834 O O . SER A 1 108 ? -3.290 -5.010 -14.751 1.00 79.69 108 SER A O 1
ATOM 836 N N . ASN A 1 109 ? -4.507 -3.739 -16.143 1.00 81.62 109 ASN A N 1
ATOM 837 C CA . ASN A 1 109 ? -5.188 -4.857 -16.806 1.00 81.62 109 ASN A CA 1
ATOM 838 C C . ASN A 1 109 ? -4.212 -5.794 -17.530 1.00 81.62 109 ASN A C 1
ATOM 840 O O . ASN A 1 109 ? -4.553 -6.926 -17.864 1.00 81.62 109 ASN A O 1
ATOM 844 N N . LYS A 1 110 ? -3.012 -5.291 -17.815 1.00 86.94 110 LYS A N 1
ATOM 845 C CA . LYS A 1 110 ? -1.920 -6.005 -18.469 1.00 86.94 110 LYS A CA 1
ATOM 846 C C . LYS A 1 110 ? -0.826 -6.421 -17.490 1.00 86.94 110 LYS A C 1
ATOM 848 O O . LYS A 1 110 ? 0.145 -7.040 -17.917 1.00 86.94 110 LYS A O 1
ATOM 853 N N . CYS A 1 111 ? -0.971 -6.076 -16.213 1.00 88.19 111 CYS A N 1
ATOM 854 C CA . CYS A 1 111 ? -0.016 -6.353 -15.158 1.00 88.19 111 CYS A CA 1
ATOM 855 C C . CYS A 1 111 ? -0.400 -7.629 -14.405 1.00 88.19 111 CYS A C 1
ATOM 857 O O . CYS A 1 111 ? -1.558 -7.848 -14.062 1.00 88.19 111 CYS A O 1
ATOM 859 N N . SER A 1 112 ? 0.598 -8.436 -14.080 1.00 89.06 112 SER A N 1
ATOM 860 C CA . SER A 1 112 ? 0.503 -9.545 -13.139 1.00 89.06 112 SER A CA 1
ATOM 861 C C . SER A 1 112 ? 1.639 -9.417 -12.138 1.00 89.06 112 SER A C 1
ATOM 863 O O . SER A 1 112 ? 2.740 -9.002 -12.501 1.00 89.06 112 SER A O 1
ATOM 865 N N . ILE A 1 113 ? 1.370 -9.727 -10.873 1.00 91.75 113 ILE A N 1
ATOM 866 C CA . ILE A 1 113 ? 2.377 -9.642 -9.818 1.00 91.75 113 ILE A CA 1
ATOM 867 C C . ILE A 1 113 ? 2.468 -11.002 -9.151 1.00 91.75 113 ILE A C 1
ATOM 869 O O . ILE A 1 113 ? 1.468 -11.550 -8.706 1.00 91.75 113 ILE A O 1
ATOM 873 N N . SER A 1 114 ? 3.666 -11.560 -9.080 1.00 91.50 114 SER A N 1
ATOM 874 C CA . SER A 1 114 ? 3.963 -12.752 -8.302 1.00 91.50 114 SER A CA 1
ATOM 875 C C . SER A 1 114 ? 4.814 -12.372 -7.102 1.00 91.50 114 SER A C 1
ATOM 877 O O . SER A 1 114 ? 5.749 -11.583 -7.236 1.00 91.50 114 SER A O 1
ATOM 879 N N . ILE A 1 115 ? 4.488 -12.921 -5.938 1.00 92.00 115 ILE A N 1
ATOM 880 C CA . ILE A 1 115 ? 5.259 -12.747 -4.707 1.00 92.00 115 ILE A CA 1
ATOM 881 C C . ILE A 1 115 ? 5.590 -14.136 -4.190 1.00 92.00 115 ILE A C 1
ATOM 883 O O . ILE A 1 115 ? 4.685 -14.949 -3.989 1.00 92.00 115 ILE A O 1
ATOM 887 N N . ASP A 1 116 ? 6.878 -14.431 -4.047 1.00 91.38 116 ASP A N 1
ATOM 888 C CA . ASP A 1 116 ? 7.386 -15.741 -3.622 1.00 91.38 116 ASP A CA 1
ATOM 889 C C . ASP A 1 116 ? 6.828 -16.904 -4.468 1.00 91.38 116 ASP A C 1
ATOM 891 O O . ASP A 1 116 ? 6.530 -17.995 -3.980 1.00 91.38 116 ASP A O 1
ATOM 895 N N . GLY A 1 117 ? 6.641 -16.659 -5.769 1.00 88.56 117 GLY A N 1
ATOM 896 C CA . GLY A 1 117 ? 6.092 -17.628 -6.720 1.00 88.56 117 GLY A CA 1
ATOM 897 C C . GLY A 1 117 ? 4.563 -17.736 -6.725 1.00 88.56 117 GLY A C 1
ATOM 898 O O . GLY A 1 117 ? 4.014 -18.433 -7.582 1.00 88.56 117 GLY A O 1
ATOM 899 N N . LYS A 1 118 ? 3.855 -17.042 -5.825 1.00 90.00 118 LYS A N 1
ATOM 900 C CA . LYS A 1 118 ? 2.391 -16.971 -5.825 1.00 90.00 118 LYS A CA 1
ATOM 901 C C . LYS A 1 118 ? 1.902 -15.807 -6.676 1.00 90.00 118 LYS A C 1
ATOM 903 O O . LYS A 1 118 ? 2.253 -14.663 -6.421 1.00 90.00 118 LYS A O 1
ATOM 908 N N . LYS A 1 119 ? 1.042 -16.105 -7.649 1.00 88.81 119 LYS A N 1
ATOM 909 C CA . LYS A 1 119 ? 0.510 -15.140 -8.616 1.00 88.81 119 LYS A CA 1
ATOM 910 C C . LYS A 1 119 ? -0.724 -14.399 -8.084 1.00 88.81 119 LYS A C 1
ATOM 912 O O . LYS A 1 119 ? -1.648 -15.023 -7.565 1.00 88.81 119 LYS A O 1
ATOM 917 N N . TYR A 1 120 ? -0.745 -13.089 -8.291 1.00 84.69 120 TYR A N 1
ATOM 918 C CA . TYR A 1 120 ? -1.804 -12.145 -7.951 1.00 84.69 120 TYR A CA 1
ATOM 919 C C . TYR A 1 120 ? -2.214 -11.404 -9.233 1.00 84.69 120 TYR A C 1
ATOM 921 O O . TYR A 1 120 ? -1.496 -10.536 -9.732 1.00 84.69 120 TYR A O 1
ATOM 929 N N . ASP A 1 121 ? -3.352 -11.806 -9.803 1.00 77.19 121 ASP A N 1
ATOM 930 C CA . ASP A 1 121 ? -3.810 -11.359 -11.130 1.00 77.19 121 ASP A CA 1
ATOM 931 C C . ASP A 1 121 ? -4.806 -10.191 -11.096 1.00 77.19 121 ASP A C 1
ATOM 933 O O . ASP A 1 121 ? -5.060 -9.561 -12.118 1.00 77.19 121 ASP A O 1
ATOM 937 N N . ILE A 1 122 ? -5.372 -9.888 -9.928 1.00 70.38 122 ILE A N 1
ATOM 938 C CA . ILE A 1 122 ? -6.225 -8.719 -9.693 1.00 70.38 122 ILE A CA 1
ATOM 939 C C . ILE A 1 122 ? -5.347 -7.595 -9.139 1.00 70.38 122 ILE A C 1
ATOM 941 O O . ILE A 1 122 ? -5.141 -7.464 -7.927 1.00 70.38 122 ILE A O 1
ATOM 945 N N . VAL A 1 123 ? -4.785 -6.808 -10.044 1.00 63.66 123 VAL A N 1
ATOM 946 C CA . VAL A 1 123 ? -4.034 -5.604 -9.697 1.00 63.66 123 VAL A CA 1
ATOM 947 C C . VAL A 1 123 ? -4.939 -4.409 -9.970 1.00 63.66 123 VAL A C 1
ATOM 949 O O . VAL A 1 123 ? -5.271 -4.125 -11.120 1.00 63.66 123 VAL A O 1
ATOM 952 N N . ASP A 1 124 ? -5.360 -3.722 -8.912 1.00 61.00 124 ASP A N 1
ATOM 953 C CA . ASP A 1 124 ? -6.155 -2.504 -9.039 1.00 61.00 124 ASP A CA 1
ATOM 954 C C . ASP A 1 124 ? -5.233 -1.313 -9.343 1.00 61.00 124 ASP A C 1
ATOM 956 O O . ASP A 1 124 ? -4.087 -1.249 -8.891 1.00 61.00 124 ASP A O 1
ATOM 960 N N . VAL A 1 125 ? -5.727 -0.324 -10.089 1.00 55.38 125 VAL A N 1
ATOM 961 C CA . VAL A 1 125 ? -5.073 0.993 -10.173 1.00 55.38 125 VAL A CA 1
ATOM 962 C C . VAL A 1 125 ? -5.627 1.854 -9.062 1.00 55.38 125 VAL A C 1
ATOM 964 O O . VAL A 1 125 ? -6.840 2.037 -8.959 1.00 55.38 125 VAL A O 1
ATOM 967 N N . THR A 1 126 ? -4.745 2.436 -8.256 1.00 50.22 126 THR A N 1
ATOM 968 C CA . THR A 1 126 ? -5.167 3.367 -7.204 1.00 50.22 126 THR A CA 1
ATOM 969 C C . THR A 1 126 ? -5.415 4.783 -7.691 1.00 50.22 126 THR A C 1
ATOM 971 O O .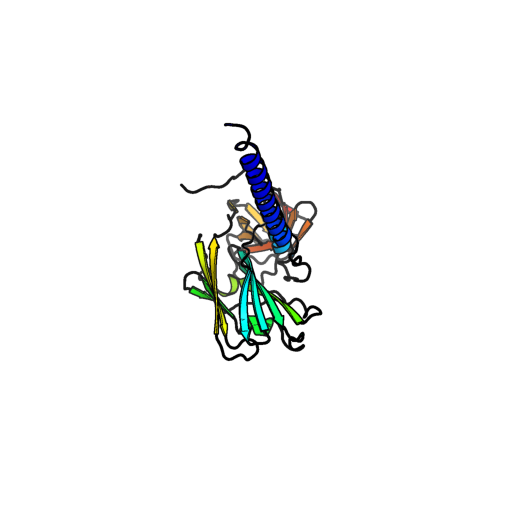 THR A 1 126 ? -6.215 5.455 -7.047 1.00 50.22 126 THR A O 1
ATOM 974 N N . LEU A 1 127 ? -4.773 5.204 -8.789 1.00 55.31 127 LEU A N 1
ATOM 975 C CA . LEU A 1 127 ? -5.160 6.240 -9.764 1.00 55.31 127 LEU A CA 1
ATOM 976 C C . LEU A 1 127 ? -3.910 6.737 -10.511 1.00 55.31 127 LEU A C 1
ATOM 978 O O . LEU A 1 127 ? -2.801 6.764 -9.983 1.00 55.31 127 LEU A O 1
ATOM 982 N N . ALA A 1 128 ? -4.145 7.124 -11.760 1.00 45.34 128 ALA A N 1
ATOM 983 C CA . ALA A 1 128 ? -3.235 7.798 -12.673 1.00 45.34 128 ALA A CA 1
ATOM 984 C C . ALA A 1 128 ? -2.915 9.226 -12.220 1.00 45.34 128 ALA A C 1
ATOM 986 O O . ALA A 1 128 ? -3.853 9.970 -11.920 1.00 45.34 128 ALA A O 1
ATOM 987 N N . SER A 1 129 ? -1.666 9.687 -12.322 1.00 46.97 129 SER A N 1
ATOM 988 C CA . SER A 1 129 ? -1.508 11.095 -12.693 1.00 46.97 129 SER A CA 1
ATOM 989 C C . SER A 1 129 ? -1.979 11.250 -14.148 1.00 46.97 129 SER A C 1
ATOM 991 O O . SER A 1 129 ? -1.829 10.344 -14.974 1.00 46.97 129 SER A O 1
ATOM 993 N N . ASN A 1 130 ? -2.618 12.378 -14.477 1.00 50.50 130 ASN A N 1
ATOM 994 C CA . ASN A 1 130 ? -2.823 12.734 -15.882 1.00 50.50 130 ASN A CA 1
ATOM 995 C C . ASN A 1 130 ? -1.452 12.762 -16.574 1.00 50.50 130 ASN A C 1
ATOM 997 O O . ASN A 1 130 ? -0.474 13.126 -15.925 1.00 50.50 130 ASN A O 1
ATOM 1001 N N . VAL A 1 131 ? -1.391 12.420 -17.870 1.00 51.44 131 VAL A N 1
ATOM 1002 C CA . VAL A 1 131 ? -0.174 12.573 -18.690 1.00 51.44 131 VAL A CA 1
ATOM 1003 C C . VAL A 1 131 ? 0.453 13.931 -18.375 1.00 51.44 131 VAL A C 1
ATOM 1005 O O . VAL A 1 131 ? -0.157 14.973 -18.627 1.00 51.44 131 VAL A O 1
ATOM 1008 N N . ILE A 1 132 ? 1.638 13.912 -17.771 1.00 54.91 132 ILE A N 1
ATOM 1009 C CA . ILE A 1 132 ? 2.348 15.130 -17.400 1.00 54.91 132 ILE A CA 1
ATOM 1010 C C . ILE A 1 132 ? 2.920 15.702 -18.704 1.00 54.91 132 ILE A C 1
ATOM 1012 O O . ILE A 1 132 ? 3.358 14.951 -19.585 1.00 54.91 132 ILE A O 1
ATOM 1016 N N . GLU A 1 133 ? 2.859 17.027 -18.877 1.00 51.97 133 GLU A N 1
ATOM 1017 C CA . GLU A 1 133 ? 3.447 17.704 -20.039 1.00 51.97 133 GLU A CA 1
ATOM 1018 C C . GLU A 1 133 ? 4.884 17.200 -20.265 1.00 51.97 133 GLU A C 1
ATOM 1020 O O . GLU A 1 133 ? 5.741 17.348 -19.397 1.00 51.97 133 GLU A O 1
ATOM 1025 N N . GLY A 1 134 ? 5.143 16.570 -21.419 1.00 60.34 134 GLY A N 1
ATOM 1026 C CA . GLY A 1 134 ? 6.459 15.997 -21.746 1.00 60.34 134 GLY A CA 1
ATOM 1027 C C . GLY A 1 134 ? 6.468 14.525 -22.168 1.00 60.34 134 GLY A C 1
ATOM 1028 O O . GLY A 1 134 ? 7.521 14.021 -22.551 1.00 60.34 134 GLY A O 1
ATOM 1029 N N . GLY A 1 135 ? 5.321 13.835 -22.166 1.00 74.38 135 GLY A N 1
ATOM 1030 C CA . GLY A 1 135 ? 5.244 12.437 -22.609 1.00 74.38 135 GLY A CA 1
ATOM 1031 C C . GLY A 1 135 ? 5.616 11.438 -21.515 1.00 74.38 135 GLY A C 1
ATOM 1032 O O . GLY A 1 135 ? 6.129 10.360 -21.819 1.00 74.38 135 GLY A O 1
ATOM 1033 N N . THR A 1 136 ? 5.359 11.793 -20.259 1.00 79.69 136 THR A N 1
ATOM 1034 C CA . THR A 1 136 ? 5.468 10.905 -19.103 1.00 79.69 136 THR A CA 1
ATOM 1035 C C . THR A 1 136 ? 4.090 10.633 -18.508 1.00 79.69 136 THR A C 1
ATOM 1037 O O . THR A 1 136 ? 3.202 11.488 -18.501 1.00 79.69 136 THR A O 1
ATOM 1040 N N . LEU A 1 137 ? 3.905 9.410 -18.027 1.00 80.44 137 LEU A N 1
ATOM 1041 C CA . LEU A 1 137 ? 2.726 8.962 -17.302 1.00 80.44 137 LEU A CA 1
ATOM 1042 C C . LEU A 1 137 ? 3.205 8.331 -16.001 1.00 80.44 137 LEU A C 1
ATOM 1044 O O . LEU A 1 137 ? 3.971 7.368 -16.037 1.00 80.44 137 LEU A O 1
ATOM 1048 N N . GLU A 1 138 ? 2.758 8.865 -14.872 1.00 81.56 138 GLU A N 1
ATOM 1049 C CA . GLU A 1 138 ? 3.079 8.317 -13.557 1.00 81.56 138 GLU A CA 1
ATOM 1050 C C . GLU A 1 138 ? 1.840 7.650 -12.974 1.00 81.56 138 GLU A C 1
ATOM 1052 O O . GLU A 1 138 ? 0.703 8.094 -13.168 1.00 81.56 138 GLU A O 1
ATOM 1057 N N . GLY A 1 139 ? 2.064 6.561 -12.257 1.00 80.25 139 GLY A N 1
ATOM 1058 C CA . GLY A 1 139 ? 0.981 5.766 -11.721 1.00 80.25 139 GLY A CA 1
ATOM 1059 C C . GLY A 1 139 ? 1.426 4.857 -10.606 1.00 80.25 139 GLY A C 1
ATOM 1060 O O . GLY A 1 139 ? 2.594 4.830 -10.206 1.00 80.25 139 GLY A O 1
ATOM 1061 N N . ALA A 1 140 ? 0.468 4.083 -10.116 1.00 83.31 140 ALA A N 1
ATOM 1062 C CA . ALA A 1 140 ? 0.734 3.040 -9.154 1.00 83.31 140 ALA A CA 1
ATOM 1063 C C . ALA A 1 140 ? -0.200 1.844 -9.315 1.00 83.31 140 ALA A C 1
ATOM 1065 O O . ALA A 1 140 ? -1.378 1.969 -9.658 1.00 83.31 140 ALA A O 1
ATOM 1066 N N . LEU A 1 141 ? 0.367 0.681 -9.030 1.00 86.81 141 LEU A N 1
ATOM 1067 C CA . LEU A 1 141 ? -0.298 -0.608 -8.950 1.00 86.81 141 LEU A CA 1
ATOM 1068 C C . LEU A 1 141 ? -0.629 -0.881 -7.484 1.00 86.81 141 LEU A C 1
ATOM 1070 O O . LEU A 1 141 ? 0.242 -0.715 -6.631 1.00 86.81 141 LEU A O 1
ATOM 1074 N N . LEU A 1 142 ? -1.860 -1.294 -7.192 1.00 85.12 142 LEU A N 1
ATOM 1075 C CA . LEU A 1 142 ? -2.310 -1.708 -5.865 1.00 85.12 142 LEU A CA 1
ATOM 1076 C C . LEU A 1 142 ? -2.661 -3.196 -5.886 1.00 85.12 142 LEU A C 1
ATOM 1078 O O . LEU A 1 142 ? -3.515 -3.637 -6.654 1.00 85.12 142 LEU A O 1
ATOM 1082 N N . LEU A 1 143 ? -2.069 -3.948 -4.964 1.00 85.75 143 LEU A N 1
ATOM 1083 C CA . LEU A 1 143 ? -2.635 -5.214 -4.512 1.00 85.75 143 LEU A CA 1
ATOM 1084 C C . LEU A 1 143 ? -3.286 -4.975 -3.157 1.00 85.75 143 LEU A C 1
ATOM 1086 O O . LEU A 1 143 ? -2.636 -4.454 -2.251 1.00 85.75 143 LEU A O 1
ATOM 1090 N N . ASP A 1 144 ? -4.543 -5.377 -3.013 1.00 81.12 144 ASP A N 1
ATOM 1091 C CA . ASP A 1 144 ? -5.293 -5.306 -1.760 1.00 81.12 144 ASP A CA 1
ATOM 1092 C C . ASP A 1 144 ? -5.727 -6.717 -1.347 1.00 81.12 144 ASP A C 1
ATOM 1094 O O . ASP A 1 144 ? -6.276 -7.475 -2.149 1.00 81.12 144 ASP A O 1
ATOM 1098 N N . GLU A 1 145 ? -5.491 -7.068 -0.084 1.00 82.88 145 GLU A N 1
ATOM 1099 C CA . GLU A 1 145 ? -5.868 -8.349 0.516 1.00 82.88 145 GLU A CA 1
ATOM 1100 C C . GLU A 1 145 ? -7.354 -8.650 0.337 1.00 82.88 145 GLU A C 1
ATOM 1102 O O . GLU A 1 145 ? -7.716 -9.807 0.178 1.00 82.88 145 GLU A O 1
ATOM 1107 N N . SER A 1 146 ? -8.223 -7.642 0.260 1.00 77.38 146 SER A N 1
ATOM 1108 C CA . SER A 1 146 ? -9.658 -7.852 0.043 1.00 77.38 146 SER A CA 1
ATOM 1109 C C . SER A 1 146 ? -10.007 -8.588 -1.258 1.00 77.38 146 SER A C 1
ATOM 1111 O O . SER A 1 146 ? -11.070 -9.210 -1.315 1.00 77.38 146 SER A O 1
ATOM 1113 N N . ASN A 1 147 ? -9.117 -8.582 -2.256 1.00 78.25 147 ASN A N 1
ATOM 1114 C CA . ASN A 1 147 ? -9.282 -9.318 -3.513 1.00 78.25 147 ASN A CA 1
ATOM 1115 C C . ASN A 1 147 ? -8.856 -10.796 -3.415 1.00 78.25 147 ASN A C 1
ATOM 1117 O O . ASN A 1 147 ? -9.213 -11.593 -4.281 1.00 78.25 147 ASN A O 1
ATOM 1121 N N . TYR A 1 148 ? -8.115 -11.173 -2.368 1.00 77.88 148 TYR A N 1
ATOM 1122 C CA . TYR A 1 148 ? -7.462 -12.484 -2.240 1.00 77.88 148 TYR A CA 1
ATOM 1123 C C . TYR A 1 148 ? -7.769 -13.201 -0.913 1.00 77.88 148 TYR A C 1
ATOM 1125 O O . TYR A 1 148 ? -7.618 -14.415 -0.804 1.00 77.88 148 TYR A O 1
ATOM 1133 N N . GLY A 1 149 ? -8.216 -12.482 0.114 1.00 75.81 149 GLY A N 1
ATOM 1134 C CA . GLY A 1 149 ? -8.446 -13.009 1.453 1.00 75.81 149 GLY A CA 1
ATOM 1135 C C . GLY A 1 149 ? -7.188 -13.639 2.053 1.00 75.81 149 GLY A C 1
ATOM 1136 O O . GLY A 1 149 ? -6.084 -13.105 1.965 1.00 75.81 149 GLY A O 1
ATOM 1137 N N . THR A 1 150 ? -7.343 -14.844 2.608 1.00 76.94 150 THR A N 1
ATOM 1138 C CA . THR A 1 150 ? -6.252 -15.606 3.242 1.00 76.94 150 THR A CA 1
ATOM 1139 C C . THR A 1 150 ? -5.118 -15.982 2.294 1.00 76.94 150 THR A C 1
ATOM 1141 O O . THR A 1 150 ? -4.073 -16.438 2.752 1.00 76.94 150 THR A O 1
ATOM 1144 N N . ASP A 1 151 ? -5.315 -15.826 0.985 1.00 78.38 151 ASP A N 1
ATOM 1145 C CA . ASP A 1 151 ? -4.272 -16.064 0.002 1.00 78.38 151 ASP A CA 1
ATOM 1146 C C . ASP A 1 151 ? -3.245 -14.931 -0.084 1.00 78.38 151 ASP A C 1
ATOM 1148 O O . ASP A 1 151 ? -2.167 -15.161 -0.633 1.00 78.38 151 ASP A O 1
ATOM 1152 N N . PHE A 1 152 ? -3.528 -13.755 0.477 1.00 82.38 152 PHE A N 1
ATOM 1153 C CA . PHE A 1 152 ? -2.579 -12.650 0.540 1.00 82.38 152 PHE A CA 1
ATOM 1154 C C . PHE A 1 152 ? -1.565 -12.873 1.663 1.00 82.38 152 PHE A C 1
ATOM 1156 O O . PHE A 1 152 ? -1.852 -12.646 2.840 1.00 82.38 152 PHE A O 1
ATOM 1163 N N . VAL A 1 153 ? -0.372 -13.340 1.301 1.00 78.31 153 VAL A N 1
ATOM 1164 C CA . VAL A 1 153 ? 0.705 -13.627 2.253 1.00 78.31 153 VAL A CA 1
ATOM 1165 C C . VAL A 1 153 ? 1.984 -12.959 1.774 1.00 78.31 153 VAL A C 1
ATOM 1167 O O . VAL A 1 153 ? 2.342 -13.063 0.602 1.00 78.31 153 VAL A O 1
ATOM 1170 N N . LEU A 1 154 ? 2.659 -12.286 2.703 1.00 81.81 154 LEU A N 1
ATOM 1171 C CA . LEU A 1 154 ? 3.967 -11.671 2.519 1.00 81.81 154 LEU A CA 1
ATOM 1172 C C . LEU A 1 154 ? 4.954 -12.347 3.466 1.00 81.81 154 LEU A C 1
ATOM 1174 O O . LEU A 1 154 ? 4.656 -12.513 4.652 1.00 81.81 154 LEU A O 1
ATOM 1178 N N . SER A 1 155 ? 6.108 -12.748 2.945 1.00 83.38 155 SER A N 1
ATOM 1179 C CA . SER A 1 155 ? 7.229 -13.203 3.761 1.00 83.38 155 SER A CA 1
ATOM 1180 C C . SER A 1 155 ? 8.065 -12.007 4.229 1.00 83.38 155 SER A C 1
ATOM 1182 O O . SER A 1 155 ? 7.994 -10.922 3.649 1.00 83.38 155 SER A O 1
ATOM 1184 N N . GLU A 1 156 ? 8.883 -12.198 5.270 1.00 82.69 156 GLU A N 1
ATOM 1185 C CA . GLU A 1 156 ? 9.814 -11.161 5.749 1.00 82.69 156 GLU A CA 1
ATOM 1186 C C . GLU A 1 156 ? 10.752 -10.673 4.647 1.00 82.69 156 GLU A C 1
ATOM 1188 O O . GLU A 1 156 ? 11.134 -9.507 4.637 1.00 82.69 156 GLU A O 1
ATOM 1193 N N . ASN A 1 157 ? 11.088 -11.559 3.710 1.00 88.00 157 ASN A N 1
ATOM 1194 C CA . ASN A 1 157 ? 11.917 -11.250 2.569 1.00 88.00 157 ASN A CA 1
ATOM 1195 C C . ASN A 1 157 ? 11.258 -11.764 1.289 1.00 88.00 157 ASN A C 1
ATOM 1197 O O . ASN A 1 157 ? 11.468 -12.904 0.876 1.00 88.00 157 ASN A O 1
ATOM 1201 N N . SER A 1 158 ? 10.427 -10.905 0.708 1.00 90.00 158 SER A N 1
ATOM 1202 C CA . SER A 1 158 ? 9.564 -11.256 -0.410 1.00 90.00 158 SER A CA 1
ATOM 1203 C C . SER A 1 158 ? 10.262 -10.989 -1.743 1.00 90.00 158 SER A C 1
ATOM 1205 O O . SER A 1 158 ? 10.744 -9.879 -2.000 1.00 90.00 158 SER A O 1
ATOM 1207 N N . VAL A 1 159 ? 10.273 -11.989 -2.623 1.00 93.50 159 VAL A N 1
ATOM 1208 C CA . VAL A 1 159 ? 10.710 -11.854 -4.017 1.00 93.50 159 VAL A CA 1
ATOM 1209 C C . VAL A 1 159 ? 9.506 -11.502 -4.878 1.00 93.50 159 VAL A C 1
ATOM 1211 O O . VAL A 1 159 ? 8.558 -12.276 -4.997 1.00 93.50 159 VAL A O 1
ATOM 1214 N N . PHE A 1 160 ? 9.564 -10.334 -5.504 1.00 94.88 160 PHE A N 1
ATOM 1215 C CA . PHE A 1 160 ? 8.550 -9.819 -6.406 1.00 94.88 160 PHE A CA 1
ATOM 1216 C C . PHE A 1 160 ? 8.942 -10.073 -7.854 1.00 94.88 160 PHE A C 1
ATOM 1218 O O . PHE A 1 160 ? 10.060 -9.774 -8.275 1.00 94.88 160 PHE A O 1
ATOM 1225 N N . ASN A 1 161 ? 7.975 -10.539 -8.634 1.00 95.00 161 ASN A N 1
ATOM 1226 C CA . ASN A 1 161 ? 8.028 -10.530 -10.084 1.00 95.00 161 ASN A CA 1
ATOM 1227 C C . ASN A 1 161 ? 6.814 -9.756 -10.612 1.00 95.00 161 ASN A C 1
ATOM 1229 O O . ASN A 1 161 ? 5.675 -10.148 -10.370 1.00 95.00 161 ASN A O 1
ATOM 1233 N N . VAL A 1 162 ? 7.053 -8.626 -11.272 1.00 94.50 162 VAL A N 1
ATOM 1234 C CA . VAL A 1 162 ? 6.016 -7.785 -11.880 1.00 94.50 162 VAL A CA 1
ATOM 1235 C C . VAL A 1 162 ? 6.132 -7.936 -13.389 1.00 94.50 162 VAL A C 1
ATOM 1237 O O . VAL A 1 162 ? 7.120 -7.502 -13.982 1.00 94.50 162 VAL A O 1
ATOM 1240 N N . SER A 1 163 ? 5.116 -8.530 -14.001 1.00 92.12 163 SER A N 1
ATOM 1241 C CA . SER A 1 163 ? 5.065 -8.820 -15.432 1.00 92.12 163 SER A CA 1
ATOM 1242 C C . SER A 1 163 ? 4.018 -7.957 -16.116 1.00 92.12 163 SER A C 1
ATOM 1244 O O . SER A 1 163 ? 2.883 -7.870 -15.650 1.00 92.12 163 SER A O 1
ATOM 1246 N N . PHE A 1 164 ? 4.363 -7.382 -17.265 1.00 90.94 164 PHE A N 1
ATOM 1247 C CA . PHE A 1 164 ? 3.421 -6.691 -18.143 1.00 90.94 164 PHE A CA 1
ATOM 1248 C C . PHE A 1 164 ? 3.335 -7.408 -19.487 1.00 90.94 164 PHE A C 1
ATOM 1250 O O . PHE A 1 164 ? 4.349 -7.555 -20.172 1.00 90.94 164 PHE A O 1
ATOM 1257 N N . ASN A 1 165 ? 2.128 -7.802 -19.890 1.00 88.25 165 ASN A N 1
ATOM 1258 C CA . ASN A 1 165 ? 1.872 -8.459 -21.171 1.00 88.25 165 ASN A CA 1
ATOM 1259 C C . ASN A 1 165 ? 1.169 -7.503 -22.144 1.00 88.25 165 ASN A C 1
ATOM 1261 O O . ASN A 1 165 ? 0.171 -6.866 -21.808 1.00 88.25 165 ASN A O 1
ATOM 1265 N N . ASN A 1 166 ? 1.665 -7.418 -23.380 1.00 85.88 166 ASN A N 1
ATOM 1266 C CA . ASN A 1 166 ? 1.032 -6.650 -24.458 1.00 85.88 166 ASN A CA 1
ATOM 1267 C C . ASN A 1 166 ? 0.828 -5.148 -24.138 1.00 85.88 166 ASN A C 1
ATOM 1269 O O . ASN A 1 166 ? -0.125 -4.503 -24.599 1.00 85.88 166 ASN A O 1
ATOM 1273 N N . LEU A 1 167 ? 1.703 -4.571 -23.308 1.00 85.19 167 LEU A N 1
ATOM 1274 C CA . LEU A 1 167 ? 1.656 -3.161 -22.908 1.00 85.19 167 LEU A CA 1
ATOM 1275 C C . LEU A 1 167 ? 1.825 -2.255 -24.136 1.00 85.19 167 LEU A C 1
ATOM 1277 O O . LEU A 1 167 ? 2.679 -2.526 -24.974 1.00 85.19 167 LEU A O 1
ATOM 1281 N N . LEU A 1 168 ? 1.011 -1.199 -24.279 1.00 80.94 168 LEU A N 1
ATOM 1282 C CA . LEU A 1 168 ? 1.007 -0.333 -25.479 1.00 80.94 168 LEU A CA 1
ATOM 1283 C C . LEU A 1 168 ? 0.875 -1.097 -26.821 1.00 80.94 168 LEU A C 1
ATOM 1285 O O . LEU A 1 168 ? 1.371 -0.643 -27.850 1.00 80.94 168 LEU A O 1
ATOM 1289 N N . ASN A 1 169 ? 0.221 -2.267 -26.820 1.00 80.44 169 ASN A N 1
ATOM 1290 C CA . ASN A 1 169 ? 0.099 -3.171 -27.977 1.00 80.44 169 ASN A CA 1
ATOM 1291 C C . ASN A 1 169 ? 1.448 -3.702 -28.499 1.00 80.44 169 ASN A C 1
ATOM 1293 O O . ASN A 1 169 ? 1.571 -4.119 -29.653 1.00 80.44 169 ASN A O 1
ATOM 1297 N N . ILE A 1 170 ? 2.475 -3.682 -27.651 1.00 83.25 170 ILE A N 1
ATOM 1298 C CA . ILE A 1 170 ? 3.776 -4.278 -27.921 1.00 83.25 170 ILE A CA 1
ATOM 1299 C C . ILE A 1 170 ? 3.675 -5.745 -27.508 1.00 83.25 170 ILE A C 1
ATOM 1301 O O . ILE A 1 170 ? 3.656 -6.041 -26.318 1.00 83.25 170 ILE A O 1
ATOM 1305 N N . ASN A 1 171 ? 3.616 -6.661 -28.480 1.00 82.56 171 ASN A N 1
ATOM 1306 C CA . ASN A 1 171 ? 3.499 -8.107 -28.247 1.00 82.56 171 ASN A CA 1
ATOM 1307 C C . ASN A 1 171 ? 4.804 -8.712 -27.687 1.00 82.56 171 ASN A C 1
ATOM 1309 O O . ASN A 1 171 ? 5.533 -9.426 -28.380 1.00 82.56 171 ASN A O 1
ATOM 1313 N N . LYS A 1 172 ? 5.134 -8.341 -26.451 1.00 84.31 172 LYS A N 1
ATOM 1314 C CA . LYS A 1 172 ? 6.321 -8.736 -25.700 1.00 84.31 172 LYS A CA 1
ATOM 1315 C C . LYS A 1 172 ? 5.992 -8.695 -24.209 1.00 84.31 172 LYS A C 1
ATOM 1317 O O . LYS A 1 172 ? 5.395 -7.724 -23.747 1.00 84.31 172 LYS A O 1
ATOM 1322 N N . ASP A 1 173 ? 6.446 -9.708 -23.483 1.00 88.38 173 ASP A N 1
ATOM 1323 C CA . ASP A 1 173 ? 6.400 -9.721 -22.023 1.00 88.38 173 ASP A CA 1
ATOM 1324 C C . ASP A 1 173 ? 7.560 -8.904 -21.444 1.00 88.38 173 ASP A C 1
ATOM 1326 O O . ASP A 1 173 ? 8.699 -8.946 -21.931 1.00 88.38 173 ASP A O 1
ATOM 1330 N N . ILE A 1 174 ? 7.247 -8.104 -20.429 1.00 91.06 174 ILE A N 1
ATOM 1331 C CA . ILE A 1 174 ? 8.204 -7.251 -19.731 1.00 91.06 174 ILE A CA 1
ATOM 1332 C C . ILE A 1 174 ? 8.160 -7.602 -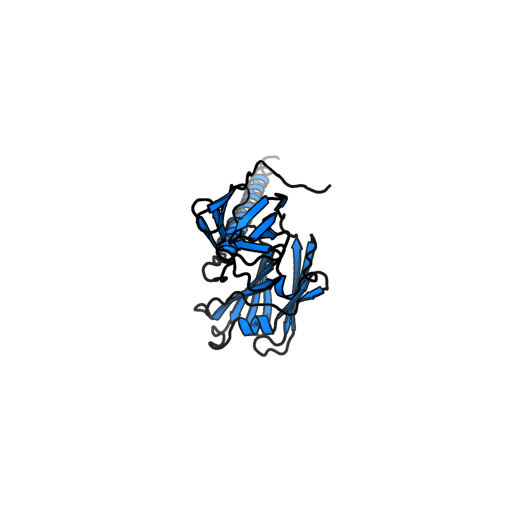18.255 1.00 91.06 174 ILE A C 1
ATOM 1334 O O . ILE A 1 174 ? 7.197 -7.269 -17.571 1.00 91.06 174 ILE A O 1
ATOM 1338 N N . ASP A 1 175 ? 9.240 -8.214 -17.783 1.00 93.06 175 ASP A N 1
ATOM 1339 C CA . ASP A 1 175 ? 9.353 -8.675 -16.406 1.00 93.06 175 ASP A CA 1
ATOM 1340 C C . ASP A 1 175 ? 10.350 -7.826 -15.613 1.00 93.06 175 ASP A C 1
ATOM 1342 O O . ASP A 1 175 ? 11.470 -7.518 -16.061 1.00 93.06 175 ASP A O 1
ATOM 1346 N N . PHE A 1 176 ? 9.933 -7.478 -14.403 1.00 95.50 176 PHE A N 1
ATOM 1347 C CA . PHE A 1 176 ? 10.744 -6.861 -13.367 1.00 95.50 176 PHE A CA 1
ATOM 1348 C C . PHE A 1 176 ? 10.845 -7.836 -12.205 1.00 95.50 176 PHE A C 1
ATOM 1350 O O . PHE A 1 176 ? 9.827 -8.285 -11.692 1.00 95.50 176 PHE A O 1
ATOM 1357 N N . GLU A 1 177 ? 12.064 -8.131 -11.770 1.00 95.81 177 GLU A N 1
ATOM 1358 C CA . GLU A 1 177 ? 12.316 -8.974 -10.606 1.00 95.81 177 GLU A CA 1
ATOM 1359 C C . GLU A 1 177 ? 13.097 -8.169 -9.577 1.00 95.81 177 GLU A C 1
ATOM 1361 O O . GLU A 1 177 ? 14.084 -7.506 -9.918 1.00 95.81 177 GLU A O 1
ATOM 1366 N N . PHE A 1 178 ? 12.626 -8.186 -8.336 1.00 95.06 178 PHE A N 1
ATOM 1367 C CA . PHE A 1 178 ? 13.271 -7.501 -7.226 1.00 95.06 178 PHE A CA 1
ATOM 1368 C C . PHE A 1 178 ? 12.885 -8.135 -5.896 1.00 95.06 178 PHE A C 1
ATOM 1370 O O . PHE A 1 178 ? 11.879 -8.826 -5.778 1.00 95.06 178 PHE A O 1
ATOM 1377 N N . GLN A 1 179 ? 13.698 -7.882 -4.883 1.00 93.62 179 GLN A N 1
ATOM 1378 C CA . GLN A 1 179 ? 13.532 -8.429 -3.547 1.00 93.62 179 GLN A CA 1
ATOM 1379 C C . GLN A 1 179 ? 13.305 -7.283 -2.567 1.00 93.62 179 GLN A C 1
ATOM 1381 O O . GLN A 1 179 ? 13.938 -6.229 -2.689 1.00 93.62 179 GLN A O 1
ATOM 1386 N N . VAL A 1 180 ? 12.375 -7.466 -1.632 1.00 89.75 180 VAL A N 1
ATOM 1387 C CA . VAL A 1 180 ? 12.003 -6.433 -0.666 1.00 89.75 180 VAL A CA 1
ATOM 1388 C C . VAL A 1 180 ? 11.863 -7.043 0.714 1.00 89.75 180 VAL A C 1
ATOM 1390 O O . VAL A 1 180 ? 11.086 -7.978 0.916 1.00 89.75 180 VAL A O 1
ATOM 1393 N N . ASP A 1 181 ? 12.561 -6.446 1.672 1.00 86.12 181 ASP A N 1
ATOM 1394 C CA . ASP A 1 181 ? 12.364 -6.757 3.079 1.00 86.12 181 ASP A CA 1
ATOM 1395 C C . ASP A 1 181 ? 11.074 -6.095 3.572 1.00 86.12 181 ASP A C 1
ATOM 1397 O O . ASP A 1 181 ? 10.823 -4.905 3.338 1.00 86.12 181 ASP A O 1
ATOM 1401 N N . MET A 1 182 ? 10.240 -6.867 4.262 1.00 78.50 182 MET A N 1
ATOM 1402 C CA . MET A 1 182 ? 9.009 -6.355 4.836 1.00 78.50 182 MET A CA 1
ATOM 1403 C C . MET A 1 182 ? 9.360 -5.300 5.895 1.00 78.50 182 MET A C 1
ATOM 1405 O O . MET A 1 182 ? 10.143 -5.575 6.809 1.00 78.50 182 MET A O 1
ATOM 1409 N N . PRO A 1 183 ? 8.803 -4.078 5.814 1.00 70.06 183 PRO A N 1
ATOM 1410 C CA . PRO A 1 183 ? 9.060 -3.066 6.820 1.00 70.06 183 PRO A CA 1
ATOM 1411 C C . PRO A 1 183 ? 8.549 -3.568 8.168 1.00 70.06 183 PRO A C 1
ATOM 1413 O O . PRO A 1 183 ? 7.510 -4.227 8.237 1.00 70.06 183 PRO A O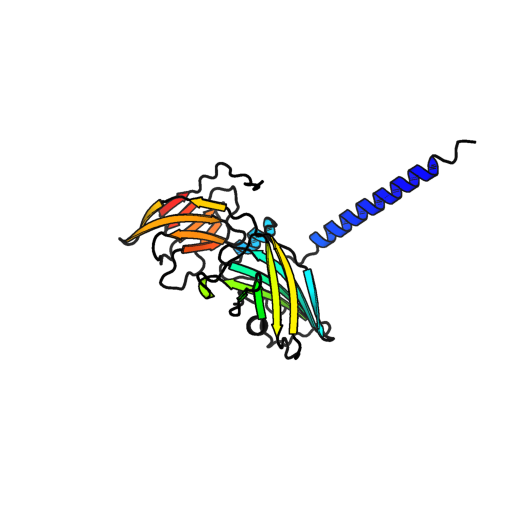 1
ATOM 1416 N N . ASN A 1 184 ? 9.250 -3.207 9.247 1.00 70.94 184 ASN A N 1
ATOM 1417 C CA . ASN A 1 184 ? 8.823 -3.525 10.608 1.00 70.94 184 ASN A CA 1
ATOM 1418 C C . ASN A 1 184 ? 7.342 -3.188 10.767 1.00 70.94 184 ASN A C 1
ATOM 1420 O O . ASN A 1 184 ? 6.964 -2.038 10.580 1.00 70.94 184 ASN A O 1
ATOM 1424 N N . ILE A 1 185 ? 6.504 -4.144 11.136 1.00 76.38 185 ILE A N 1
ATOM 1425 C CA . ILE A 1 185 ? 5.092 -3.911 11.439 1.00 76.38 185 ILE A CA 1
ATOM 1426 C C . ILE A 1 185 ? 4.948 -3.798 12.950 1.00 76.38 185 ILE A C 1
ATOM 1428 O O . ILE A 1 185 ? 5.392 -4.680 13.682 1.00 76.38 185 ILE A O 1
ATOM 1432 N N . SER A 1 186 ? 4.314 -2.727 13.429 1.00 80.75 186 SER A N 1
ATOM 1433 C CA . SER A 1 186 ? 3.951 -2.638 14.847 1.00 80.75 186 SER A CA 1
ATOM 1434 C C . SER A 1 186 ? 2.566 -3.229 15.038 1.00 80.75 186 SER A C 1
ATOM 1436 O O . SER A 1 186 ? 1.631 -2.829 14.345 1.00 80.75 186 SER A O 1
ATOM 1438 N N . LYS A 1 187 ? 2.412 -4.158 15.979 1.00 85.62 187 LYS A N 1
ATOM 1439 C CA . LYS A 1 187 ? 1.120 -4.764 16.298 1.00 85.62 187 LYS A CA 1
ATOM 1440 C C . LYS A 1 187 ? 0.872 -4.726 17.796 1.00 85.62 187 LYS A C 1
ATOM 1442 O O . LYS A 1 187 ? 1.486 -5.474 18.549 1.00 85.62 187 LYS A O 1
ATOM 1447 N N . ASP A 1 188 ? -0.121 -3.941 18.187 1.00 85.69 188 ASP A N 1
ATOM 1448 C CA . ASP A 1 188 ? -0.514 -3.774 19.580 1.00 85.69 188 ASP A CA 1
ATOM 1449 C C . ASP A 1 188 ? -1.815 -4.531 19.840 1.00 85.69 188 ASP A C 1
ATOM 1451 O O . ASP A 1 188 ? -2.853 -4.254 19.233 1.00 85.69 188 ASP A O 1
ATOM 1455 N N . GLN A 1 189 ? -1.781 -5.505 20.750 1.00 87.56 189 GLN A N 1
ATOM 1456 C CA . GLN A 1 189 ? -2.985 -6.188 21.228 1.00 87.56 189 GLN A CA 1
ATOM 1457 C C . GLN A 1 189 ? -3.641 -5.341 22.318 1.00 87.56 189 GLN A C 1
ATOM 1459 O O . GLN A 1 189 ? -3.056 -5.151 23.380 1.00 87.56 189 GLN A O 1
ATOM 1464 N N . ILE A 1 190 ? -4.863 -4.858 22.078 1.00 85.50 190 ILE A N 1
ATOM 1465 C CA . ILE A 1 190 ? -5.531 -3.919 22.996 1.00 85.50 190 ILE A CA 1
ATOM 1466 C C . ILE A 1 190 ? -6.830 -4.448 23.612 1.00 85.50 190 ILE A C 1
ATOM 1468 O O . ILE A 1 190 ? -7.241 -3.928 24.642 1.00 85.50 190 ILE A O 1
ATOM 1472 N N . ASN A 1 191 ? -7.472 -5.473 23.026 1.00 87.69 191 ASN A N 1
ATOM 1473 C CA . ASN A 1 191 ? -8.747 -6.055 23.499 1.00 87.69 191 ASN A CA 1
ATOM 1474 C C . ASN A 1 191 ? -9.731 -5.010 24.085 1.00 87.69 191 ASN A C 1
ATOM 1476 O O . ASN A 1 191 ? -10.151 -5.102 25.237 1.00 87.69 191 ASN A O 1
ATOM 1480 N N . PHE A 1 192 ? -10.093 -4.009 23.284 1.00 88.94 192 PHE A N 1
ATOM 1481 C CA . PHE A 1 192 ? -10.916 -2.876 23.703 1.00 88.94 192 PHE A CA 1
ATOM 1482 C C . PHE A 1 192 ? -12.379 -3.048 23.277 1.00 88.94 192 PHE A C 1
ATOM 1484 O O . PHE A 1 192 ? -12.675 -3.182 22.088 1.00 88.94 192 PHE A O 1
ATOM 1491 N N . ASP A 1 193 ? -13.299 -3.013 24.241 1.00 92.56 193 ASP A N 1
ATOM 1492 C CA . ASP A 1 193 ? -14.741 -3.143 24.019 1.00 92.56 193 ASP A CA 1
ATOM 1493 C C . ASP A 1 193 ? -15.445 -1.780 23.981 1.00 92.56 193 ASP A C 1
ATOM 1495 O O . ASP A 1 193 ? -15.262 -0.952 24.870 1.00 92.56 193 ASP A O 1
ATOM 1499 N N . PHE A 1 194 ? -16.346 -1.584 23.016 1.00 91.00 194 PHE A N 1
ATOM 1500 C CA . PHE A 1 194 ? -17.225 -0.412 22.970 1.00 91.00 194 PHE A CA 1
ATOM 1501 C C . PHE A 1 194 ? -18.612 -0.746 22.407 1.00 91.00 194 PHE A C 1
ATOM 1503 O O . PHE A 1 194 ? -18.845 -1.814 21.830 1.00 91.00 194 PHE A O 1
ATOM 1510 N N . LYS A 1 195 ? -19.568 0.168 22.598 1.00 90.19 195 LYS A N 1
ATOM 1511 C CA . LYS A 1 195 ? -20.919 0.075 22.030 1.00 90.19 195 LYS A CA 1
ATOM 1512 C C . LYS A 1 195 ? -21.121 1.168 20.991 1.00 90.19 195 LYS A C 1
ATOM 1514 O O . LYS A 1 195 ? -20.793 2.317 21.241 1.00 90.19 195 LYS A O 1
ATOM 1519 N N . TYR A 1 196 ? -21.722 0.816 19.860 1.00 87.50 196 TYR A N 1
ATOM 1520 C CA . TYR A 1 196 ? -22.114 1.768 18.824 1.00 87.50 196 TYR A CA 1
ATOM 1521 C C . TYR A 1 196 ? -23.413 1.307 18.161 1.00 87.50 196 TYR A C 1
ATOM 1523 O O . TYR A 1 196 ? -23.544 0.136 17.804 1.00 87.50 196 TYR A O 1
ATOM 1531 N N . LYS A 1 197 ? -24.403 2.206 18.041 1.00 88.56 197 LYS A N 1
ATOM 1532 C CA . LYS A 1 197 ? -25.749 1.901 17.504 1.00 88.56 197 LYS A CA 1
ATOM 1533 C C . LYS A 1 197 ? -26.341 0.598 18.087 1.00 88.56 197 LYS A C 1
ATOM 1535 O O . LYS A 1 197 ? -26.802 -0.274 17.354 1.00 88.56 197 LYS A O 1
ATOM 1540 N N . ASN A 1 198 ? -26.278 0.454 19.417 1.00 87.75 198 ASN A N 1
ATOM 1541 C CA . ASN A 1 198 ? -26.736 -0.713 20.195 1.00 87.75 198 ASN A CA 1
ATOM 1542 C C . ASN A 1 198 ? -26.047 -2.057 19.885 1.00 87.75 198 ASN A C 1
ATOM 1544 O O . ASN A 1 198 ? -26.499 -3.102 20.350 1.00 87.75 198 ASN A O 1
ATOM 1548 N N . LYS A 1 199 ? -24.928 -2.054 19.155 1.00 88.69 199 LYS A N 1
ATOM 1549 C CA . LYS A 1 199 ? -24.097 -3.239 18.915 1.00 88.69 199 LYS A CA 1
ATOM 1550 C C . LYS A 1 199 ? -22.799 -3.138 19.710 1.00 88.69 199 LYS A C 1
ATOM 1552 O O . LYS A 1 199 ? -22.210 -2.064 19.807 1.00 88.69 199 LYS A O 1
ATOM 1557 N N . LYS A 1 200 ? -22.368 -4.259 20.293 1.00 91.06 200 LYS A N 1
ATOM 1558 C CA . LYS A 1 200 ? -21.065 -4.373 20.957 1.00 91.06 200 LYS A CA 1
ATOM 1559 C C . LYS A 1 200 ? -19.998 -4.722 19.920 1.00 91.06 200 LYS A C 1
ATOM 1561 O O . LYS A 1 200 ? -20.177 -5.676 19.163 1.00 91.06 200 LYS A O 1
ATOM 1566 N N . TYR A 1 201 ? -18.899 -3.983 19.941 1.00 90.06 201 TYR A N 1
ATOM 1567 C CA . TYR A 1 201 ? -17.716 -4.208 19.122 1.00 90.06 201 TYR A CA 1
ATOM 1568 C C . TYR A 1 201 ? -16.503 -4.402 20.029 1.00 90.06 201 TYR A C 1
ATOM 1570 O O . TYR A 1 201 ? -16.433 -3.812 21.106 1.00 90.06 201 TYR A O 1
ATOM 1578 N N . THR A 1 202 ? -15.555 -5.219 19.578 1.00 92.25 202 THR A N 1
ATOM 1579 C CA . THR A 1 202 ? -14.276 -5.429 20.263 1.00 92.25 202 THR A CA 1
ATOM 1580 C C . THR A 1 202 ? -13.158 -5.219 19.260 1.00 92.25 202 THR A C 1
ATOM 1582 O O . THR A 1 202 ? -13.087 -5.973 18.286 1.00 92.25 202 THR A O 1
ATOM 1585 N N . ILE A 1 203 ? -12.283 -4.247 19.509 1.00 91.81 203 ILE A N 1
ATOM 1586 C CA . ILE A 1 203 ? -11.017 -4.094 18.788 1.00 91.81 203 ILE A CA 1
ATOM 1587 C C . ILE A 1 203 ? -10.011 -5.037 19.443 1.00 91.81 203 ILE A C 1
ATOM 1589 O O . ILE A 1 203 ? -9.749 -4.952 20.640 1.00 91.81 203 ILE A O 1
ATOM 1593 N N . LYS A 1 204 ? -9.481 -5.978 18.671 1.00 92.62 204 LYS A N 1
ATOM 1594 C CA . LYS A 1 204 ? -8.497 -6.963 19.119 1.00 92.62 204 LYS A CA 1
ATOM 1595 C C . LYS A 1 204 ? -7.091 -6.402 19.072 1.00 92.62 204 LYS A C 1
ATOM 1597 O O . LYS A 1 204 ? -6.383 -6.469 20.075 1.00 92.62 204 LYS A O 1
ATOM 1602 N N . SER A 1 205 ? -6.735 -5.789 17.952 1.00 90.81 205 SER A N 1
ATOM 1603 C CA . SER A 1 205 ? -5.415 -5.212 17.762 1.00 90.81 205 SER A CA 1
ATOM 1604 C C . SER A 1 205 ? -5.445 -3.954 16.914 1.00 90.81 205 SER A C 1
ATOM 1606 O O . SER A 1 205 ? -6.383 -3.723 16.144 1.00 90.81 205 SER A O 1
ATOM 1608 N N . ILE A 1 206 ? -4.379 -3.178 17.054 1.00 90.81 206 ILE A N 1
ATOM 1609 C CA . ILE A 1 206 ? -3.998 -2.110 16.144 1.00 90.81 206 ILE A CA 1
ATOM 1610 C C . ILE A 1 206 ? -2.726 -2.558 15.434 1.00 90.81 206 ILE A C 1
ATOM 1612 O O . ILE A 1 206 ? -1.782 -3.011 16.075 1.00 90.81 206 ILE A O 1
ATOM 1616 N N . GLU A 1 207 ? -2.716 -2.458 14.116 1.00 88.88 207 GLU A N 1
ATOM 1617 C CA . GLU A 1 207 ? -1.568 -2.756 13.272 1.00 88.88 207 GLU A CA 1
ATOM 1618 C C . GLU A 1 207 ? -1.127 -1.475 12.568 1.00 88.88 207 GLU A C 1
ATOM 1620 O O . GLU A 1 207 ? -1.941 -0.799 11.939 1.00 88.88 207 GLU A O 1
ATOM 1625 N N . LEU A 1 208 ? 0.150 -1.131 12.703 1.00 87.12 208 LEU A N 1
ATOM 1626 C CA . LEU A 1 208 ? 0.784 0.007 12.050 1.00 87.12 208 LEU A CA 1
ATOM 1627 C C . LEU A 1 208 ? 1.782 -0.537 11.034 1.00 87.12 208 LEU A C 1
ATOM 1629 O O . LEU A 1 208 ? 2.792 -1.137 11.415 1.00 87.12 208 LEU A O 1
ATOM 1633 N N . ASP A 1 209 ? 1.516 -0.302 9.757 1.00 84.44 209 ASP A N 1
ATOM 1634 C CA . ASP A 1 209 ? 2.446 -0.596 8.669 1.00 84.44 209 ASP A CA 1
ATOM 1635 C C . ASP A 1 209 ? 2.913 0.704 7.993 1.00 84.44 209 ASP A C 1
ATOM 1637 O O . ASP A 1 209 ? 2.807 1.778 8.594 1.00 84.44 209 ASP A O 1
ATOM 1641 N N . SER A 1 210 ? 3.557 0.620 6.828 1.00 82.31 210 SER A N 1
ATOM 1642 C CA . SER A 1 210 ? 4.112 1.808 6.171 1.00 82.31 210 SER A CA 1
ATOM 1643 C C . SER A 1 210 ? 3.047 2.712 5.555 1.00 82.31 210 SER A C 1
ATOM 1645 O O . SER A 1 210 ? 3.286 3.908 5.429 1.00 82.31 210 SER A O 1
ATOM 1647 N N . ILE A 1 211 ? 1.886 2.169 5.182 1.00 83.44 211 ILE A N 1
ATOM 1648 C CA . ILE A 1 211 ? 0.870 2.874 4.381 1.00 83.44 211 ILE A CA 1
ATOM 1649 C C . ILE A 1 211 ? -0.465 3.023 5.098 1.00 83.44 211 ILE A C 1
ATOM 1651 O O . ILE A 1 211 ? -1.225 3.945 4.799 1.00 83.44 211 ILE A O 1
ATOM 1655 N N . THR A 1 212 ? -0.755 2.158 6.066 1.00 86.88 212 THR A N 1
ATOM 1656 C CA . THR A 1 212 ? -2.023 2.137 6.779 1.00 86.88 212 THR A CA 1
ATOM 1657 C C . THR A 1 212 ? -1.887 1.881 8.271 1.00 86.88 212 THR A C 1
ATOM 1659 O O . THR A 1 212 ? -0.977 1.216 8.767 1.00 86.88 212 THR A O 1
ATOM 1662 N N . THR A 1 213 ? -2.879 2.396 8.989 1.00 89.12 213 THR A N 1
ATOM 1663 C CA . THR A 1 213 ? -3.213 1.981 10.348 1.00 89.12 213 THR A CA 1
ATOM 1664 C C . THR A 1 213 ? -4.448 1.097 10.273 1.00 89.12 213 THR A C 1
ATOM 1666 O O . THR A 1 213 ? -5.485 1.535 9.777 1.00 89.12 213 THR A O 1
ATOM 1669 N N . THR A 1 214 ? -4.374 -0.138 10.760 1.00 89.56 214 THR A N 1
ATOM 1670 C CA . THR A 1 214 ? -5.474 -1.104 10.686 1.00 89.56 214 THR A CA 1
ATOM 1671 C C . THR A 1 214 ? -5.968 -1.491 12.076 1.00 89.56 214 THR A C 1
ATOM 1673 O O . THR A 1 214 ? -5.218 -1.972 12.920 1.00 89.56 214 THR A O 1
ATOM 1676 N N . LEU A 1 215 ? -7.265 -1.307 12.312 1.00 90.62 215 LEU A N 1
ATOM 1677 C CA . LEU A 1 215 ? -7.964 -1.771 13.506 1.00 90.62 215 LEU A CA 1
ATOM 1678 C C . LEU A 1 215 ? -8.603 -3.122 13.202 1.00 90.62 215 LEU A C 1
ATOM 1680 O O . LEU A 1 215 ? -9.482 -3.199 12.345 1.00 90.62 215 LEU A O 1
ATOM 1684 N N . ASN A 1 216 ? -8.202 -4.176 13.909 1.00 89.56 216 ASN A N 1
ATOM 1685 C CA . ASN A 1 216 ? -8.784 -5.508 13.749 1.00 89.56 216 ASN A CA 1
ATOM 1686 C C . ASN A 1 216 ? -9.857 -5.753 14.813 1.00 89.56 216 ASN A C 1
ATOM 1688 O O . ASN A 1 216 ? -9.657 -5.478 15.993 1.00 89.56 216 ASN A O 1
ATOM 1692 N N . PHE A 1 217 ? -10.991 -6.308 14.405 1.00 91.00 217 PHE A N 1
ATOM 1693 C CA . PHE A 1 217 ? -12.181 -6.535 15.212 1.00 91.00 217 PHE A CA 1
ATOM 1694 C C . PHE A 1 217 ? -12.438 -8.028 15.423 1.00 91.00 217 PHE A C 1
ATOM 1696 O O . PHE A 1 217 ? -12.154 -8.868 14.574 1.00 91.00 217 PHE A O 1
ATOM 1703 N N . SER A 1 218 ? -13.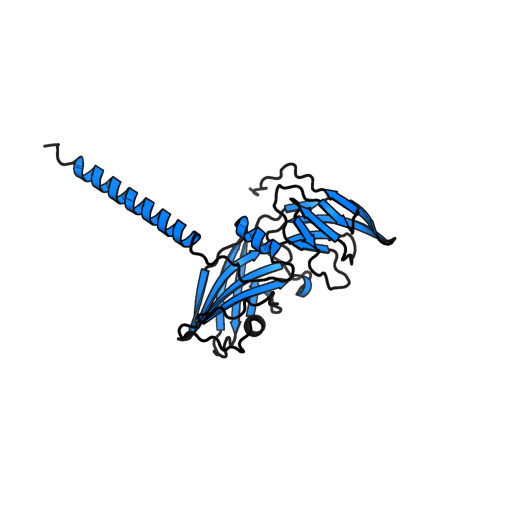054 -8.376 16.553 1.00 89.00 218 SER A N 1
ATOM 1704 C CA . SER A 1 218 ? -13.421 -9.770 16.854 1.00 89.00 218 SER A CA 1
ATOM 1705 C C . SER A 1 218 ? -14.498 -10.342 15.925 1.00 89.00 218 SER A C 1
ATOM 1707 O O . SER A 1 218 ? -14.628 -11.557 15.797 1.00 89.00 218 SER A O 1
ATOM 1709 N N . LYS A 1 219 ? -15.295 -9.477 15.294 1.00 85.56 219 LYS A N 1
ATOM 1710 C CA . LYS A 1 219 ? -16.410 -9.826 14.410 1.00 85.56 219 LYS A CA 1
ATOM 1711 C C . LYS A 1 219 ? -16.441 -8.863 13.232 1.00 85.56 219 LYS A C 1
ATOM 1713 O O . LYS A 1 219 ? -15.877 -7.773 13.320 1.00 85.56 219 LYS A O 1
ATOM 1718 N N . ALA A 1 220 ? -17.158 -9.255 12.181 1.00 83.12 220 ALA A N 1
ATOM 1719 C CA . ALA A 1 220 ? -17.378 -8.407 11.023 1.00 83.12 220 ALA A CA 1
ATOM 1720 C C . ALA A 1 220 ? -17.868 -7.005 11.429 1.00 83.12 220 ALA A C 1
ATOM 1722 O O . ALA A 1 220 ? -18.799 -6.861 12.234 1.00 83.12 220 ALA A O 1
ATOM 1723 N N . VAL A 1 221 ? -17.242 -5.979 10.863 1.00 81.38 221 VAL A N 1
ATOM 1724 C CA . VAL A 1 221 ? -17.462 -4.575 11.211 1.00 81.38 221 VAL A CA 1
ATOM 1725 C C . VAL A 1 221 ? -17.911 -3.788 9.980 1.00 81.38 221 VAL A C 1
ATOM 1727 O O . VAL A 1 221 ? -17.477 -4.034 8.863 1.00 81.38 221 VAL A O 1
ATOM 1730 N N . ASN A 1 222 ? -18.838 -2.853 10.184 1.00 78.56 222 ASN A N 1
ATOM 1731 C CA . ASN A 1 222 ? -19.283 -1.907 9.160 1.00 78.56 222 ASN A CA 1
ATOM 1732 C C . ASN A 1 222 ? -19.585 -0.575 9.852 1.00 78.56 222 ASN A C 1
ATOM 1734 O O . ASN A 1 222 ? -20.737 -0.262 10.161 1.00 78.56 222 ASN A O 1
ATOM 1738 N N . ILE A 1 223 ? -18.520 0.144 10.198 1.00 81.06 223 ILE A N 1
ATOM 1739 C CA . ILE A 1 223 ? -18.580 1.444 10.860 1.00 81.06 223 ILE A CA 1
ATOM 1740 C C . ILE A 1 223 ? -17.798 2.420 9.987 1.00 81.06 223 ILE A C 1
ATOM 1742 O O . ILE A 1 223 ? -16.585 2.301 9.871 1.00 81.06 223 ILE A O 1
ATOM 1746 N N . LYS A 1 224 ? -18.502 3.368 9.363 1.00 78.88 224 LYS A N 1
ATOM 1747 C CA . LYS A 1 224 ? -17.891 4.377 8.484 1.00 78.88 224 LYS A CA 1
ATOM 1748 C C . LYS A 1 224 ? -17.488 5.653 9.220 1.00 78.88 224 LYS A C 1
ATOM 1750 O O . LYS A 1 224 ? -16.621 6.369 8.752 1.00 78.88 224 LYS A O 1
ATOM 1755 N N . ASP A 1 225 ? -18.080 5.899 10.386 1.00 85.06 225 ASP A N 1
ATOM 1756 C CA . ASP A 1 225 ? -17.919 7.152 11.136 1.00 85.06 225 ASP A CA 1
ATOM 1757 C C . ASP A 1 225 ? -16.671 7.149 12.044 1.00 85.06 225 ASP A C 1
ATOM 1759 O O . ASP A 1 225 ? -16.577 7.959 12.969 1.00 85.06 225 ASP A O 1
ATOM 1763 N N . MET A 1 226 ? -15.753 6.194 11.859 1.00 90.00 226 MET A N 1
ATOM 1764 C CA . MET A 1 226 ? -14.504 6.155 12.617 1.00 90.00 226 MET A CA 1
ATOM 1765 C C . MET A 1 226 ? -13.451 7.032 11.957 1.00 90.00 226 MET A C 1
ATOM 1767 O O . MET A 1 226 ? -13.366 7.097 10.733 1.00 90.00 226 MET A O 1
ATOM 1771 N N . LYS A 1 227 ? -12.620 7.649 12.792 1.00 92.19 227 LYS A N 1
ATOM 1772 C CA . LYS A 1 227 ? -11.482 8.467 12.373 1.00 92.19 227 LYS A CA 1
ATOM 1773 C C . LYS A 1 227 ? -10.329 8.318 13.354 1.00 92.19 227 LYS A C 1
ATOM 1775 O O . LYS A 1 227 ? -10.547 8.036 14.539 1.00 92.19 227 LYS A O 1
ATOM 1780 N N . ILE A 1 228 ? -9.117 8.547 12.873 1.00 92.88 228 ILE A N 1
ATOM 1781 C CA . ILE A 1 228 ? -7.922 8.675 13.705 1.00 92.88 228 ILE A CA 1
ATOM 1782 C C . ILE A 1 228 ? -7.485 10.135 13.704 1.00 92.88 228 ILE A C 1
ATOM 1784 O O . ILE A 1 228 ? -7.477 10.779 12.663 1.00 92.88 228 ILE A O 1
ATOM 1788 N N . VAL A 1 229 ? -7.125 10.659 14.873 1.00 93.31 229 VAL A N 1
ATOM 1789 C CA . VAL A 1 229 ? -6.566 12.005 15.018 1.00 93.31 229 VAL A CA 1
ATOM 1790 C C . VAL A 1 229 ? -5.151 11.906 15.576 1.00 93.31 229 VAL A C 1
ATOM 1792 O O . VAL A 1 229 ? -4.947 11.307 16.638 1.00 93.31 229 VAL A O 1
ATOM 1795 N N . GLN A 1 230 ? -4.188 12.515 14.889 1.00 91.31 230 GLN A N 1
ATOM 1796 C CA . GLN A 1 230 ? -2.793 12.629 15.320 1.00 91.31 230 GLN A CA 1
ATOM 1797 C C . GLN A 1 230 ? -2.262 14.009 14.927 1.00 91.31 230 GLN A C 1
ATOM 1799 O O . GLN A 1 230 ? -2.469 14.442 13.803 1.00 91.31 230 GLN A O 1
ATOM 1804 N N . ASN A 1 231 ? -1.594 14.719 15.841 1.00 89.00 231 ASN A N 1
ATOM 1805 C CA . ASN A 1 231 ? -1.013 16.045 15.567 1.00 89.00 231 ASN A CA 1
ATOM 1806 C C . ASN A 1 231 ? -1.988 17.064 14.930 1.00 89.00 231 ASN A C 1
ATOM 1808 O O . ASN A 1 231 ? -1.591 17.854 14.082 1.00 89.00 231 ASN A O 1
ATOM 1812 N N . ASN A 1 232 ? -3.261 17.063 15.346 1.00 86.50 232 ASN A N 1
ATOM 1813 C CA . ASN A 1 232 ? -4.356 17.870 14.773 1.00 86.50 232 ASN A CA 1
ATOM 1814 C C . ASN A 1 232 ? -4.749 17.526 13.324 1.00 86.50 232 ASN A C 1
ATOM 1816 O O . ASN A 1 232 ? -5.665 18.148 12.787 1.00 86.50 232 ASN A O 1
ATOM 1820 N N . GLU A 1 233 ? -4.130 16.521 12.712 1.00 89.00 233 GLU A N 1
ATOM 1821 C CA . GLU A 1 233 ? -4.593 15.932 11.460 1.00 89.00 233 GLU A CA 1
ATOM 1822 C C . GLU A 1 233 ? -5.664 14.878 11.762 1.00 89.00 233 GLU A C 1
ATOM 1824 O O . GLU A 1 233 ? -5.592 14.157 12.762 1.00 89.00 233 GLU A O 1
ATOM 1829 N N . THR A 1 234 ? -6.693 14.825 10.918 1.00 89.94 234 THR A N 1
ATOM 1830 C CA . THR A 1 234 ? -7.773 13.838 10.998 1.00 89.94 234 THR A CA 1
ATOM 1831 C C . THR A 1 234 ? -7.702 12.943 9.776 1.00 89.94 234 THR A C 1
ATOM 1833 O O . THR A 1 234 ? -7.733 13.435 8.653 1.00 89.94 234 THR A O 1
ATOM 1836 N N . TYR A 1 235 ? -7.656 11.639 10.015 1.00 89.50 235 TYR A N 1
ATOM 1837 C CA . TYR A 1 235 ? -7.642 10.611 8.990 1.00 89.50 235 TYR A CA 1
ATOM 1838 C C . TYR A 1 235 ? -8.948 9.827 9.049 1.00 89.50 235 TYR A C 1
ATOM 1840 O O . TYR A 1 235 ? -9.248 9.163 10.050 1.00 89.50 235 TYR A O 1
ATOM 1848 N N . ASP A 1 236 ? -9.725 9.910 7.977 1.00 87.25 236 ASP A N 1
ATOM 1849 C CA . ASP A 1 236 ? -10.956 9.145 7.828 1.00 87.25 236 ASP A CA 1
ATOM 1850 C C . ASP A 1 236 ? -10.663 7.691 7.438 1.00 87.25 236 ASP A C 1
ATOM 1852 O O . ASP A 1 236 ? -9.599 7.355 6.907 1.00 87.25 236 ASP A O 1
ATOM 1856 N N . ALA A 1 237 ? -11.616 6.803 7.721 1.00 84.94 237 ALA A N 1
ATOM 1857 C CA . ALA A 1 237 ? -11.520 5.410 7.310 1.00 84.94 237 ALA A CA 1
ATOM 1858 C C . ALA A 1 237 ? -11.445 5.292 5.779 1.00 84.94 237 ALA A C 1
ATOM 1860 O O . ALA A 1 237 ? -12.264 5.851 5.045 1.00 84.94 237 ALA A O 1
ATOM 1861 N N . ILE A 1 238 ? -10.499 4.490 5.297 1.00 78.94 238 ILE A N 1
ATOM 1862 C CA . ILE A 1 238 ? -10.376 4.164 3.879 1.00 78.94 238 ILE A CA 1
ATOM 1863 C C . ILE A 1 238 ? -11.494 3.187 3.533 1.00 78.94 238 ILE A C 1
ATOM 1865 O O . ILE A 1 238 ? -11.680 2.198 4.240 1.00 78.94 238 ILE A O 1
ATOM 1869 N N . THR A 1 239 ? -12.273 3.500 2.491 1.00 60.97 239 THR A N 1
ATOM 1870 C CA . THR A 1 239 ? -13.556 2.848 2.174 1.00 60.97 239 THR A CA 1
ATOM 1871 C C . THR A 1 239 ? -13.492 1.325 2.303 1.00 60.97 239 THR A C 1
ATOM 1873 O O . THR A 1 239 ? -13.018 0.623 1.419 1.00 60.97 239 THR A O 1
ATOM 1876 N N . VAL A 1 240 ? -14.055 0.815 3.400 1.00 51.03 240 VAL A N 1
ATOM 1877 C CA . VAL A 1 240 ? -14.268 -0.611 3.650 1.00 51.03 240 VAL A CA 1
ATOM 1878 C C . VAL A 1 240 ? -15.576 -1.003 2.966 1.00 51.03 240 VAL A C 1
ATOM 1880 O O . VAL A 1 240 ? -16.633 -1.093 3.597 1.00 51.03 240 VAL A O 1
ATOM 1883 N N . SER A 1 241 ? -15.569 -1.144 1.643 1.00 43.28 241 SER A N 1
ATOM 1884 C CA . SER A 1 241 ? -16.681 -1.815 0.975 1.00 43.28 241 SER A CA 1
ATOM 1885 C C . SER A 1 241 ? -16.399 -3.306 0.991 1.00 43.28 241 SER A C 1
ATOM 1887 O O . SER A 1 241 ? -15.719 -3.785 0.100 1.00 43.28 241 SER A O 1
ATOM 1889 N N . ASN A 1 242 ? -16.887 -4.022 2.010 1.00 49.72 242 ASN A N 1
ATOM 1890 C CA . ASN A 1 242 ? -17.487 -5.349 1.842 1.00 49.72 242 ASN A CA 1
ATOM 1891 C C . ASN A 1 242 ? -18.067 -5.892 3.156 1.00 49.72 242 ASN A C 1
ATOM 1893 O O . ASN A 1 242 ? -17.521 -5.728 4.247 1.00 49.72 242 ASN A O 1
ATOM 1897 N N . LYS A 1 243 ? -19.228 -6.549 3.050 1.00 51.56 243 LYS A N 1
ATOM 1898 C CA . LYS A 1 243 ? -19.852 -7.274 4.164 1.00 51.56 243 LYS A CA 1
ATOM 1899 C C . LYS A 1 243 ? -18.926 -8.427 4.566 1.00 51.56 243 LYS A C 1
ATOM 1901 O O . LYS A 1 243 ? -18.625 -9.264 3.729 1.00 51.56 243 LYS A O 1
ATOM 1906 N N . GLY A 1 244 ? -18.535 -8.499 5.839 1.00 62.28 244 GLY A N 1
ATOM 1907 C CA . GLY A 1 244 ? -17.825 -9.661 6.393 1.00 62.28 244 GLY A CA 1
ATOM 1908 C C . GLY A 1 244 ? -16.375 -9.420 6.812 1.00 62.28 244 GLY A C 1
ATOM 1909 O O . GLY A 1 244 ? -15.805 -10.295 7.451 1.00 62.28 244 GLY A O 1
ATOM 1910 N N . GLN A 1 245 ? -15.787 -8.252 6.538 1.00 69.75 245 GLN A N 1
ATOM 1911 C CA . GLN A 1 245 ? -14.422 -7.962 6.986 1.00 69.75 245 GLN A CA 1
ATOM 1912 C C . GLN A 1 245 ? -14.351 -7.685 8.488 1.00 69.75 245 GLN A C 1
ATOM 1914 O O . GLN A 1 245 ? -15.203 -7.012 9.068 1.00 69.75 245 GLN A O 1
ATOM 1919 N N . HIS A 1 246 ? -13.293 -8.196 9.109 1.00 84.81 246 HIS A N 1
ATOM 1920 C CA . HIS A 1 246 ? -13.002 -8.059 10.533 1.00 84.81 246 HIS A CA 1
ATOM 1921 C C . HIS A 1 246 ? -12.033 -6.901 10.809 1.00 84.81 246 HIS A C 1
ATOM 1923 O O . HIS A 1 246 ? -11.289 -6.951 11.781 1.00 84.81 246 HIS A O 1
ATOM 1929 N N . TYR A 1 247 ? -11.978 -5.871 9.961 1.00 87.94 247 TYR A N 1
ATOM 1930 C CA . TYR A 1 247 ? -11.048 -4.758 10.147 1.00 87.94 247 TYR A CA 1
ATOM 1931 C C . TYR A 1 247 ? -11.538 -3.442 9.533 1.00 87.94 247 TYR A C 1
ATOM 1933 O O . TYR A 1 247 ? -12.425 -3.434 8.685 1.00 87.94 247 TYR A O 1
ATOM 1941 N N . ILE A 1 248 ? -10.942 -2.332 9.977 1.00 87.50 248 ILE A N 1
ATOM 1942 C CA . ILE A 1 248 ? -11.057 -1.000 9.367 1.00 87.50 248 ILE A CA 1
ATOM 1943 C C . ILE A 1 248 ? -9.646 -0.447 9.188 1.00 87.50 248 ILE A C 1
ATOM 1945 O O . ILE A 1 248 ? -8.848 -0.514 10.121 1.00 87.50 248 ILE A O 1
ATOM 1949 N N . SER A 1 249 ? -9.348 0.105 8.014 1.00 87.75 249 SER A N 1
ATOM 1950 C CA . SER A 1 249 ? -8.063 0.750 7.733 1.00 87.75 249 SER A CA 1
ATOM 1951 C C . SER A 1 249 ? -8.206 2.265 7.626 1.00 87.75 249 SER A C 1
ATOM 1953 O O . SER A 1 249 ? -9.228 2.778 7.177 1.00 87.75 249 SER A O 1
ATOM 1955 N N . PHE A 1 250 ? -7.143 2.954 8.004 1.00 88.69 250 PHE A N 1
ATOM 1956 C CA . PHE A 1 250 ? -6.934 4.395 7.914 1.00 88.69 250 PHE A CA 1
ATOM 1957 C C . PHE A 1 250 ? -5.588 4.630 7.223 1.00 88.69 250 PHE A C 1
ATOM 1959 O O . PHE A 1 250 ? -4.764 3.705 7.202 1.00 88.69 250 PHE A O 1
ATOM 1966 N N . PRO A 1 251 ? -5.317 5.840 6.712 1.00 87.31 251 PRO A N 1
ATOM 1967 C CA . PRO A 1 251 ? -3.953 6.253 6.407 1.00 87.31 251 PRO A CA 1
ATOM 1968 C C . PRO A 1 251 ? -2.974 5.921 7.546 1.00 87.31 251 PRO A C 1
ATOM 1970 O O . PRO A 1 251 ? -3.353 5.859 8.725 1.00 87.31 251 PRO A O 1
ATOM 1973 N N . ALA A 1 252 ? -1.713 5.657 7.199 1.00 87.31 252 ALA A N 1
ATOM 1974 C CA . ALA A 1 252 ? -0.670 5.468 8.200 1.00 87.31 252 ALA A CA 1
ATOM 1975 C C . ALA A 1 252 ? -0.581 6.693 9.118 1.00 87.31 252 ALA A C 1
ATOM 1977 O O . ALA A 1 252 ? -0.719 7.833 8.682 1.00 87.31 252 ALA A O 1
ATOM 1978 N N . VAL A 1 253 ? -0.310 6.431 10.393 1.00 88.50 253 VAL A N 1
ATOM 1979 C CA . VAL A 1 253 ? 0.025 7.449 11.389 1.00 88.50 253 VAL A CA 1
ATOM 1980 C C . VAL A 1 253 ? 1.509 7.390 11.714 1.00 88.50 253 VAL A C 1
ATOM 1982 O O . VAL A 1 253 ? 2.160 6.351 11.571 1.00 88.50 253 VAL A O 1
ATOM 1985 N N . GLN A 1 254 ? 2.072 8.508 12.161 1.00 85.00 254 GLN A N 1
ATOM 1986 C CA . GLN A 1 254 ? 3.479 8.580 12.519 1.00 85.00 254 GLN A CA 1
ATOM 1987 C C . GLN A 1 254 ? 3.749 7.710 13.748 1.00 85.00 254 GLN A C 1
ATOM 1989 O O . GLN A 1 254 ? 3.115 7.856 14.795 1.00 85.00 254 GLN A O 1
ATOM 1994 N N . ARG A 1 255 ? 4.714 6.799 13.627 1.00 80.31 255 ARG A N 1
ATOM 1995 C CA . ARG A 1 255 ? 5.092 5.900 14.719 1.00 80.31 255 ARG A CA 1
ATOM 1996 C C . ARG A 1 255 ? 5.746 6.656 15.863 1.00 80.31 255 ARG A C 1
ATOM 1998 O O . ARG A 1 255 ? 6.438 7.648 15.651 1.00 80.31 255 ARG A O 1
ATOM 2005 N N . GLY A 1 256 ? 5.524 6.168 17.081 1.00 80.38 256 GLY A N 1
ATOM 2006 C CA . GLY A 1 256 ? 6.039 6.794 18.299 1.00 80.38 256 GLY A CA 1
ATOM 2007 C C . GLY A 1 256 ? 5.314 8.080 18.704 1.00 80.38 256 GLY A C 1
ATOM 2008 O O . GLY A 1 256 ? 5.610 8.620 19.766 1.00 80.38 256 GLY A O 1
ATOM 2009 N N . ILE A 1 257 ? 4.344 8.551 17.913 1.00 86.06 257 ILE A N 1
ATOM 2010 C CA . ILE A 1 257 ? 3.483 9.675 18.275 1.00 86.06 257 ILE A CA 1
ATOM 2011 C C . ILE A 1 257 ? 2.106 9.135 18.677 1.00 86.06 257 ILE A C 1
ATOM 2013 O O . ILE A 1 257 ? 1.486 8.404 17.902 1.00 86.06 257 ILE A O 1
ATOM 2017 N N . PRO A 1 258 ? 1.580 9.505 19.857 1.00 89.44 258 PRO A N 1
ATOM 2018 C CA . PRO A 1 258 ? 0.233 9.127 20.251 1.00 89.44 258 PRO A CA 1
ATOM 2019 C C . PRO A 1 258 ? -0.815 9.603 19.242 1.00 89.44 258 PRO A C 1
ATOM 2021 O O . PRO A 1 258 ? -0.862 10.779 18.885 1.00 89.44 258 PRO A O 1
ATOM 2024 N N . PHE A 1 259 ? -1.700 8.706 18.834 1.00 92.25 259 PHE A N 1
ATOM 2025 C CA . PHE A 1 259 ? -2.906 9.031 18.082 1.00 92.25 259 PHE A CA 1
ATOM 2026 C C . PHE A 1 259 ? -4.142 8.614 18.878 1.00 92.25 259 PHE A C 1
ATOM 2028 O O . PHE A 1 259 ? -4.081 7.794 19.798 1.00 92.25 259 PHE A O 1
ATOM 2035 N N . THR A 1 260 ? -5.285 9.203 18.545 1.00 94.19 260 THR A N 1
ATOM 2036 C CA . THR A 1 260 ? -6.561 8.908 19.199 1.00 94.19 260 THR A CA 1
ATOM 2037 C C . THR A 1 260 ? -7.586 8.439 18.180 1.00 94.19 260 THR A C 1
ATOM 2039 O O . THR A 1 260 ? -7.779 9.065 17.143 1.00 94.19 260 THR A O 1
ATOM 2042 N N . ILE A 1 261 ? -8.253 7.335 18.496 1.00 93.38 261 ILE A N 1
ATOM 2043 C CA . ILE A 1 261 ? -9.338 6.750 17.716 1.00 93.38 261 ILE A CA 1
ATOM 2044 C C . ILE A 1 261 ? -10.655 7.355 18.195 1.00 93.38 261 ILE A C 1
ATOM 2046 O O . ILE A 1 261 ? -10.954 7.350 19.395 1.00 93.38 261 ILE A O 1
ATOM 2050 N N . TYR A 1 262 ? -11.456 7.825 17.246 1.00 93.38 262 TYR A N 1
ATOM 2051 C CA . TYR A 1 262 ? -12.787 8.370 17.474 1.00 93.38 262 TYR A CA 1
ATOM 2052 C C . TYR A 1 262 ? -13.842 7.605 16.683 1.00 93.38 262 TYR A C 1
ATOM 2054 O O . TYR A 1 262 ? -13.561 7.026 15.632 1.00 93.38 262 TYR A O 1
ATOM 2062 N N . ILE A 1 263 ? -15.079 7.673 17.170 1.00 90.12 263 ILE A N 1
ATOM 2063 C CA . ILE A 1 263 ? -16.285 7.331 16.419 1.00 90.12 263 ILE A CA 1
ATOM 2064 C C . ILE A 1 263 ? -17.273 8.494 16.524 1.00 90.12 263 ILE A C 1
ATOM 2066 O O . ILE A 1 263 ? -17.702 8.874 17.614 1.00 90.12 263 ILE A O 1
ATOM 2070 N N . GLY A 1 264 ? -17.578 9.139 15.398 1.00 85.31 264 GLY A N 1
ATOM 2071 C CA . GLY A 1 264 ? -18.232 10.448 15.416 1.00 85.31 264 GLY A CA 1
ATOM 2072 C C . GLY A 1 264 ? -17.427 11.461 16.245 1.00 85.31 264 GLY A C 1
ATOM 2073 O O . GLY A 1 264 ? -16.295 11.800 15.893 1.00 85.31 264 GLY A O 1
ATOM 2074 N N . ASN A 1 265 ? -18.003 11.924 17.359 1.00 86.75 265 ASN A N 1
ATOM 2075 C CA . ASN A 1 265 ? -17.364 12.858 18.297 1.00 86.75 265 ASN A CA 1
ATOM 2076 C C . ASN A 1 265 ? -16.874 12.188 19.592 1.00 86.75 265 ASN A C 1
ATOM 2078 O O . ASN A 1 265 ? -16.314 12.858 20.458 1.00 86.75 265 ASN A O 1
ATOM 2082 N N . GLU A 1 266 ? -17.074 10.879 19.742 1.00 89.50 266 GLU A N 1
ATOM 2083 C CA . GLU A 1 266 ? -16.688 10.149 20.945 1.00 89.50 266 GLU A CA 1
ATOM 2084 C C . GLU A 1 266 ? -15.260 9.627 20.823 1.00 89.50 266 GLU A C 1
ATOM 2086 O O . GLU A 1 266 ? -14.900 8.950 19.856 1.00 89.50 266 GLU A O 1
ATOM 2091 N N . LYS A 1 267 ? -14.444 9.937 21.831 1.00 92.38 267 LYS A N 1
ATOM 2092 C CA . LYS A 1 267 ? -13.101 9.385 21.983 1.00 92.38 267 LYS A CA 1
ATOM 2093 C C . LYS A 1 267 ? -13.205 7.937 22.461 1.00 92.38 267 LYS A C 1
ATOM 2095 O O . LYS A 1 267 ? -13.741 7.691 23.538 1.00 92.38 267 LYS A O 1
ATOM 2100 N N . LEU A 1 268 ? -12.646 7.003 21.696 1.00 90.69 268 LEU A N 1
ATOM 2101 C CA . LEU A 1 268 ? -12.640 5.580 22.041 1.00 90.69 268 LEU A CA 1
ATOM 2102 C C . LEU A 1 268 ? -11.354 5.167 22.756 1.00 90.69 268 LEU A C 1
ATOM 2104 O O . LEU A 1 268 ? -11.397 4.601 23.843 1.00 90.69 268 LEU A O 1
ATOM 2108 N N . HIS A 1 269 ? -10.206 5.449 22.148 1.00 89.06 269 HIS A N 1
ATOM 2109 C CA . HIS A 1 269 ? -8.914 4.961 22.623 1.00 89.06 269 HIS A CA 1
ATOM 2110 C C . HIS A 1 269 ? -7.802 5.924 22.207 1.00 89.06 269 HIS A C 1
ATOM 2112 O O . HIS A 1 269 ? -7.837 6.457 21.102 1.00 89.06 269 HIS A O 1
ATOM 2118 N N . THR A 1 270 ? -6.809 6.138 23.067 1.00 89.50 270 THR A N 1
ATOM 2119 C CA . THR A 1 270 ? -5.563 6.830 22.707 1.00 89.50 270 THR A CA 1
ATOM 2120 C C . THR A 1 270 ? -4.433 5.825 22.791 1.00 89.50 270 THR A C 1
ATOM 2122 O O . THR A 1 270 ? -4.275 5.196 23.835 1.00 89.50 270 THR A O 1
ATOM 2125 N N . SER A 1 271 ? -3.644 5.705 21.724 1.00 86.31 271 SER A N 1
ATOM 2126 C CA . SER A 1 271 ? -2.458 4.857 21.739 1.00 86.31 271 SER A CA 1
ATOM 2127 C C . SER A 1 271 ? -1.467 5.403 22.769 1.00 86.31 271 SER A C 1
ATOM 2129 O O . SER A 1 271 ? -1.022 6.550 22.659 1.00 86.31 271 SER A O 1
ATOM 2131 N N . THR A 1 272 ? -1.103 4.599 23.755 1.00 70.19 272 THR A N 1
ATOM 2132 C CA . THR A 1 272 ? -0.085 4.933 24.752 1.00 70.19 272 THR A CA 1
ATOM 2133 C C . THR A 1 272 ? 1.246 4.342 24.296 1.00 70.19 272 THR A C 1
ATOM 2135 O O . THR A 1 272 ? 1.551 3.201 24.620 1.00 70.19 272 THR A O 1
ATOM 2138 N N . HIS A 1 273 ? 2.031 5.064 23.496 1.00 55.94 273 HIS A N 1
ATOM 2139 C CA . HIS A 1 273 ? 3.360 4.578 23.115 1.00 55.94 273 HIS A CA 1
ATOM 2140 C C . HIS A 1 273 ? 4.371 4.837 24.247 1.00 55.94 273 HIS A C 1
ATOM 2142 O O . HIS A 1 273 ? 5.039 5.868 24.262 1.00 55.94 273 HIS A O 1
ATOM 2148 N N . GLU A 1 274 ? 4.527 3.881 25.165 1.00 40.03 274 GLU A N 1
ATOM 2149 C CA . GLU A 1 274 ? 5.817 3.641 25.823 1.00 40.03 274 GLU A CA 1
ATOM 2150 C C . GLU A 1 274 ? 6.557 2.555 25.020 1.00 40.03 274 GLU A C 1
ATOM 2152 O O . GLU A 1 274 ? 6.177 1.394 25.042 1.00 40.03 274 GLU A O 1
ATOM 2157 N N . ARG A 1 275 ? 7.568 2.983 24.247 1.00 39.12 275 ARG A N 1
ATOM 2158 C CA . ARG A 1 275 ? 8.669 2.214 23.619 1.00 39.12 275 ARG A CA 1
ATOM 2159 C C . ARG A 1 275 ? 8.441 0.721 23.306 1.00 39.12 275 ARG A C 1
ATOM 2161 O O . ARG A 1 275 ? 8.561 -0.120 24.187 1.00 39.12 275 ARG A O 1
ATOM 2168 N N . ILE A 1 276 ? 8.440 0.382 22.015 1.00 33.97 276 ILE A N 1
ATOM 2169 C CA . ILE A 1 276 ? 9.031 -0.879 21.539 1.00 33.97 276 ILE A CA 1
ATOM 2170 C C . ILE A 1 276 ? 10.038 -0.516 20.443 1.00 33.97 276 ILE A C 1
ATOM 2172 O O . ILE A 1 276 ? 9.678 -0.218 19.307 1.00 33.97 276 ILE A O 1
ATOM 2176 N N . TYR A 1 277 ? 11.315 -0.452 20.827 1.00 36.91 277 TYR A N 1
ATOM 2177 C CA . TYR A 1 277 ? 12.411 -0.569 19.871 1.00 36.91 277 TYR A CA 1
ATOM 2178 C C . TYR A 1 277 ? 12.441 -2.011 19.362 1.00 36.91 277 TYR A C 1
ATOM 2180 O O . TYR A 1 277 ? 12.134 -2.928 20.118 1.00 36.91 277 TYR A O 1
ATOM 2188 N N . ALA A 1 278 ? 12.795 -2.147 18.085 1.00 33.66 278 ALA A N 1
ATOM 2189 C CA . ALA A 1 278 ? 13.082 -3.371 17.349 1.00 33.66 278 ALA A CA 1
ATOM 2190 C C . ALA A 1 278 ? 13.262 -4.627 18.219 1.00 33.66 278 ALA A C 1
ATOM 2192 O O . ALA A 1 278 ? 14.250 -4.757 18.941 1.00 33.66 278 ALA A O 1
ATOM 2193 N N . HIS A 1 279 ? 12.362 -5.596 18.060 1.00 28.98 279 HIS A N 1
ATOM 2194 C CA . HIS A 1 279 ? 12.803 -6.978 18.154 1.00 28.98 279 HIS A CA 1
ATOM 2195 C C . HIS A 1 279 ? 13.647 -7.243 16.905 1.00 28.98 279 HIS A C 1
ATOM 2197 O O . HIS A 1 279 ? 13.122 -7.557 15.843 1.00 28.98 279 HIS A O 1
ATOM 2203 N N . THR A 1 280 ? 14.958 -7.041 17.014 1.00 31.31 280 THR A N 1
ATOM 2204 C CA . THR A 1 280 ? 15.896 -7.852 16.241 1.00 31.31 280 THR A CA 1
ATOM 2205 C C . THR A 1 280 ? 15.712 -9.278 16.743 1.00 31.31 280 THR A C 1
ATOM 2207 O O . THR A 1 280 ? 15.941 -9.540 17.924 1.00 31.31 280 THR A O 1
ATOM 2210 N N . PHE A 1 281 ? 15.199 -10.163 15.893 1.00 32.41 281 PHE A N 1
ATOM 2211 C CA . PHE A 1 281 ? 15.312 -11.593 16.142 1.00 32.41 281 PHE A CA 1
ATOM 2212 C C . PHE A 1 281 ? 16.791 -11.964 15.960 1.00 32.41 281 PHE A C 1
ATOM 2214 O O . PHE A 1 281 ? 17.384 -11.596 14.944 1.00 32.41 281 PHE A O 1
ATOM 2221 N N . ASP A 1 282 ? 17.378 -12.576 16.993 1.00 33.56 282 ASP A N 1
ATOM 2222 C CA . ASP A 1 282 ? 18.710 -13.199 16.954 1.00 33.56 282 ASP A CA 1
ATOM 2223 C C . ASP A 1 282 ? 18.737 -14.408 16.004 1.00 33.56 282 ASP A C 1
ATOM 2225 O O . ASP A 1 282 ? 17.710 -15.131 15.937 1.00 33.56 282 ASP A O 1
#

Foldseek 3Di:
DPDPPPVVVVVVVVVVVVVVVVVVVVVVVVVVPDPDPVQDDQQQQVLLVVQLVVVVVKAADQDKDDLDPFKIKGFGIWFDDQFKIKIKMKIAGPVQDDDQPDAVVLFLCQKWKDKPNRIDNDWDWSGWRRQDRRRMTIGMTMDGCVVPPPNDDHDQKIWMWMWGACRVPRRDIDIDIDIDGAGDKDKAQDQFWDDDPNDIWTFGIWIAGSGKIKTFTPWWDDAQQKWKDFPNDIWGWDDPPDTTGRMIITTGDDPPGWMFMDRNPDTRDIDDDPDDDDPPPD